Protein AF-A0A7J7N264-F1 (afdb_monomer)

Sequence (191 aa):
MQVALFSSETSFAYLNVLGIKGMNELEEKTINVGVEEIISMLRHSFLSKIPLTEVLLQKSAHEALQVSAFQLKDMVQSKSKEMVNAESTKKTLKIILNKSRNKILYAEAGEDFMDFLFSLFTPPLGFVVKLLDRTPSLGCISNLYNSVEGTTLVKHMRTAQKASLLSPMVAPYFGCKNQLLDMDIDQPKYY

Nearest PDB structures (foldseek):
  4hxg-assembly2_L  TM=5.771E-01  e=7.380E+00  Pyrococcus horikoshii OT3
  4hxg-assembly2_G  TM=6.145E-01  e=8.759E+00  Pyrococcus horikoshii OT3
  4hxg-assembly1_F  TM=4.311E-01  e=9.274E+00  Pyrococcus horikoshii OT3

Organism: NCBI:txid39325

Structure (mmCIF, N/CA/C/O backbone):
data_AF-A0A7J7N264-F1
#
_entry.id   AF-A0A7J7N264-F1
#
loop_
_atom_site.group_PDB
_atom_site.id
_atom_site.type_symbol
_atom_site.label_atom_id
_atom_site.label_alt_id
_atom_site.label_comp_id
_atom_site.label_asym_id
_atom_site.label_entity_id
_atom_site.label_seq_id
_atom_site.pdbx_PDB_ins_code
_atom_site.Cartn_x
_atom_site.Cartn_y
_atom_site.Cartn_z
_atom_site.occupancy
_atom_site.B_iso_or_equiv
_atom_site.auth_seq_id
_atom_site.auth_comp_id
_atom_site.auth_asym_id
_atom_site.auth_atom_id
_atom_site.pdbx_PDB_model_num
ATOM 1 N N . MET A 1 1 ? -22.808 -7.191 -6.988 1.00 33.31 1 MET A N 1
ATOM 2 C CA . MET A 1 1 ? -22.419 -7.038 -5.571 1.00 33.31 1 MET A CA 1
ATOM 3 C C . MET A 1 1 ? -23.701 -6.967 -4.755 1.00 33.31 1 MET A C 1
ATOM 5 O O . MET A 1 1 ? -24.452 -6.020 -4.934 1.00 33.31 1 MET A O 1
ATOM 9 N N . GLN A 1 2 ? -24.032 -8.009 -3.990 1.00 26.52 2 GLN A N 1
ATOM 10 C CA . GLN A 1 2 ? -25.268 -8.063 -3.202 1.00 26.52 2 GLN A CA 1
ATOM 11 C C . GLN A 1 2 ? -24.955 -7.483 -1.817 1.00 26.52 2 GLN A C 1
ATOM 13 O O . GLN A 1 2 ? -24.214 -8.091 -1.050 1.00 26.52 2 GLN A O 1
ATOM 18 N N . VAL A 1 3 ? -25.433 -6.270 -1.535 1.00 36.62 3 VAL A N 1
ATOM 19 C CA . VAL A 1 3 ? -25.256 -5.625 -0.227 1.00 36.62 3 VAL A CA 1
ATOM 20 C C . VAL A 1 3 ? -26.341 -6.179 0.695 1.00 36.62 3 VAL A C 1
ATOM 22 O O . VAL A 1 3 ? -27.515 -5.855 0.536 1.00 36.62 3 VAL A O 1
ATOM 25 N N . ALA A 1 4 ? -25.972 -7.081 1.605 1.00 50.94 4 ALA A N 1
ATOM 26 C CA . ALA A 1 4 ? -26.888 -7.579 2.625 1.00 50.94 4 ALA A CA 1
ATOM 27 C C . ALA A 1 4 ? -27.135 -6.484 3.677 1.00 50.94 4 ALA A C 1
ATOM 29 O O . ALA A 1 4 ? -26.187 -5.872 4.170 1.00 50.94 4 ALA A O 1
ATOM 30 N N . LEU A 1 5 ? -28.401 -6.247 4.029 1.00 48.34 5 LEU A N 1
ATOM 31 C CA . LEU A 1 5 ? -28.774 -5.406 5.168 1.00 48.34 5 LEU A CA 1
ATOM 32 C C . LEU A 1 5 ? -28.360 -6.127 6.456 1.00 48.34 5 LEU A C 1
ATOM 34 O O . LEU A 1 5 ? -29.028 -7.061 6.896 1.00 48.34 5 LEU A O 1
ATOM 38 N N . PHE A 1 6 ? -27.242 -5.713 7.047 1.00 58.91 6 PHE A N 1
ATOM 39 C CA . PHE A 1 6 ? -26.855 -6.159 8.381 1.00 58.91 6 PHE A CA 1
ATOM 40 C C . PHE A 1 6 ? -27.741 -5.458 9.419 1.00 58.91 6 PHE A C 1
ATOM 42 O O . PHE A 1 6 ? -27.770 -4.231 9.502 1.00 58.91 6 PHE A O 1
ATOM 49 N N . SER A 1 7 ? -28.474 -6.242 10.211 1.00 73.94 7 SER A N 1
ATOM 50 C CA . SER A 1 7 ? -29.169 -5.755 11.408 1.00 73.94 7 SER A CA 1
ATOM 51 C C . SER A 1 7 ? -28.143 -5.377 12.482 1.00 73.94 7 SER A C 1
ATOM 53 O O . SER A 1 7 ? -27.077 -5.998 12.575 1.00 73.94 7 SER A O 1
ATOM 55 N N . SER A 1 8 ? -28.474 -4.412 13.344 1.00 73.69 8 SER A N 1
ATOM 56 C CA . SER A 1 8 ? -27.668 -4.094 14.529 1.00 73.6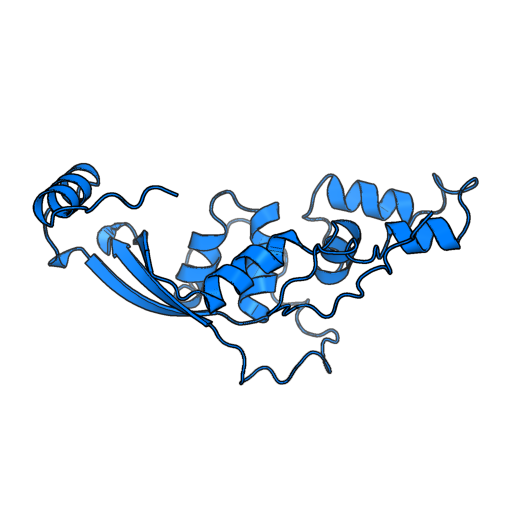9 8 SER A CA 1
ATOM 57 C C . SER A 1 8 ? -27.384 -5.348 15.366 1.00 73.69 8 SER A C 1
ATOM 59 O O . SER A 1 8 ? -26.251 -5.546 15.799 1.00 73.69 8 SER A O 1
ATOM 61 N N . GLU A 1 9 ? -28.357 -6.252 15.495 1.00 74.50 9 GLU A N 1
ATOM 62 C CA . GLU A 1 9 ? -28.212 -7.531 16.202 1.00 74.50 9 GLU A CA 1
ATOM 63 C C . GLU A 1 9 ? -27.124 -8.423 15.591 1.00 74.50 9 GLU A C 1
ATOM 65 O O . GLU A 1 9 ? -26.305 -8.989 16.314 1.00 74.50 9 GLU A O 1
ATOM 70 N N . THR A 1 10 ? -27.059 -8.507 14.258 1.00 79.94 10 THR A N 1
ATOM 71 C CA . THR A 1 10 ? -26.035 -9.308 13.568 1.00 79.94 10 THR A CA 1
ATOM 72 C C . THR A 1 10 ? -24.637 -8.713 13.721 1.00 79.94 10 THR A C 1
ATOM 74 O O . THR A 1 10 ? -23.676 -9.453 13.933 1.00 79.94 10 THR A O 1
ATOM 77 N N . SER A 1 11 ? -24.522 -7.382 13.704 1.00 76.25 11 SER A N 1
ATOM 78 C CA . SER A 1 11 ? -23.257 -6.685 13.953 1.00 76.25 11 SER A CA 1
ATOM 79 C C . SER A 1 11 ? -22.762 -6.911 15.386 1.00 76.25 11 SER A C 1
ATOM 81 O O . SER A 1 11 ? -21.588 -7.218 15.589 1.00 76.25 11 SER A O 1
ATOM 83 N N . PHE A 1 12 ? -23.650 -6.841 16.386 1.00 76.31 12 PHE A N 1
ATOM 84 C CA . PHE A 1 12 ? -23.300 -7.130 17.782 1.00 76.31 12 PHE A CA 1
ATOM 85 C C . PHE A 1 12 ? -22.928 -8.598 18.008 1.00 76.31 12 PHE A C 1
ATOM 87 O O . PHE A 1 12 ? -21.948 -8.880 18.699 1.00 76.31 12 PHE A O 1
ATOM 94 N N . ALA A 1 13 ? -23.657 -9.535 17.397 1.00 83.19 13 ALA A N 1
ATOM 95 C CA . ALA A 1 1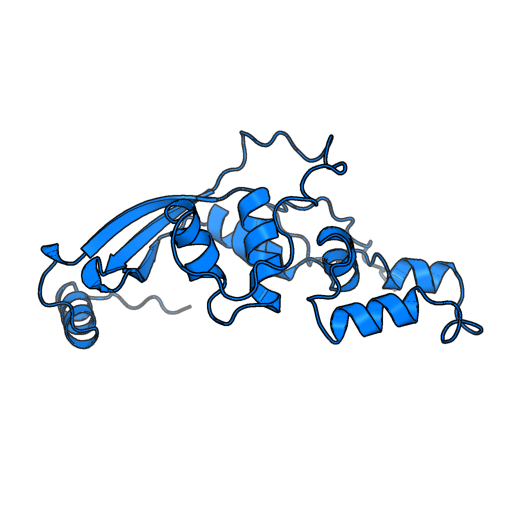3 ? -23.322 -10.953 17.464 1.00 83.19 13 ALA A CA 1
ATOM 96 C C . ALA A 1 13 ? -21.915 -11.223 16.903 1.00 83.19 13 ALA A C 1
ATOM 98 O O . ALA A 1 13 ? -21.132 -11.950 17.515 1.00 83.19 13 ALA A O 1
ATOM 99 N N . TYR A 1 14 ? -21.560 -10.582 15.786 1.00 83.50 14 TYR A N 1
ATOM 100 C CA . TYR A 1 14 ? -20.232 -10.705 15.190 1.00 83.50 14 TYR A CA 1
ATOM 101 C C . TYR A 1 14 ? -19.123 -10.130 16.087 1.00 83.50 14 TYR A C 1
ATOM 103 O O . TYR A 1 14 ? -18.086 -10.769 16.270 1.00 83.50 14 TYR A O 1
ATOM 111 N N . LEU A 1 15 ? -19.346 -8.972 16.720 1.00 83.81 15 LEU A N 1
ATOM 112 C CA . LEU A 1 15 ? -18.400 -8.409 17.695 1.00 83.81 15 LEU A CA 1
ATOM 113 C C . LEU A 1 15 ? -18.170 -9.358 18.882 1.00 83.81 15 LEU A C 1
ATOM 115 O O . LEU A 1 15 ? -17.025 -9.561 19.292 1.00 83.81 15 LEU A O 1
ATOM 119 N N . ASN A 1 16 ? -19.228 -10.004 19.375 1.00 83.38 16 ASN A N 1
ATOM 120 C CA . ASN A 1 16 ? -19.121 -10.976 20.460 1.00 83.38 16 ASN A CA 1
ATOM 121 C C . ASN A 1 16 ? -18.291 -12.211 20.049 1.00 83.38 16 ASN A C 1
ATOM 123 O O . ASN A 1 16 ? -17.441 -12.663 20.814 1.00 83.38 16 ASN A O 1
ATOM 127 N N . VAL A 1 17 ? -18.447 -12.705 18.811 1.00 85.62 17 VAL A N 1
ATOM 128 C CA . VAL A 1 17 ? -17.601 -13.781 18.245 1.00 85.62 17 VAL A CA 1
ATOM 129 C C . VAL A 1 17 ? -16.126 -13.368 18.173 1.00 85.62 17 VAL A C 1
ATOM 131 O O . VAL A 1 17 ? -15.239 -14.183 18.422 1.00 85.62 17 VAL A O 1
ATOM 134 N N . LEU A 1 18 ? -15.840 -12.093 17.900 1.00 82.12 18 LEU A N 1
ATOM 135 C CA . LEU A 1 18 ? -14.477 -11.547 17.925 1.00 82.12 18 LEU A CA 1
ATOM 136 C C . LEU A 1 18 ? -13.925 -11.346 19.354 1.00 82.12 18 LEU A C 1
ATOM 138 O O . LEU A 1 18 ? -12.752 -10.987 19.528 1.00 82.12 18 LEU A O 1
ATOM 142 N N . GLY A 1 19 ? -14.735 -11.637 20.376 1.00 83.44 19 GLY A N 1
ATOM 143 C CA . GLY A 1 19 ? -14.390 -11.556 21.792 1.00 83.44 19 GLY A CA 1
ATOM 144 C C . GLY A 1 19 ? -14.539 -10.159 22.387 1.00 83.44 19 GLY A C 1
ATOM 145 O O . GLY A 1 19 ? -13.908 -9.885 23.403 1.00 83.44 19 GLY A O 1
ATOM 146 N N . ILE A 1 20 ? -15.319 -9.283 21.749 1.00 86.50 20 ILE A N 1
ATOM 147 C CA . ILE A 1 20 ? -15.598 -7.921 22.215 1.00 86.50 20 ILE A CA 1
ATOM 148 C C . ILE A 1 20 ? -16.902 -7.961 23.001 1.00 86.50 20 ILE A C 1
ATOM 150 O O . ILE A 1 20 ? -17.956 -8.259 22.439 1.00 86.50 20 ILE A O 1
ATOM 154 N N . LYS A 1 21 ? -16.832 -7.681 24.303 1.00 84.56 21 LYS A N 1
ATOM 155 C CA . LYS A 1 21 ? -17.984 -7.776 25.210 1.00 84.56 21 LYS A CA 1
ATOM 156 C C . LYS A 1 21 ? -18.746 -6.461 25.315 1.00 84.56 21 LYS A C 1
ATOM 158 O O . LYS A 1 21 ? -19.917 -6.467 25.683 1.00 84.56 21 LYS A O 1
ATOM 163 N N . GLY A 1 22 ? -18.102 -5.343 24.987 1.00 83.69 22 GLY A N 1
ATOM 164 C CA . GLY A 1 22 ? -18.732 -4.030 25.011 1.00 83.69 22 GLY A CA 1
ATOM 165 C C . GLY A 1 22 ? -18.093 -3.020 24.065 1.00 83.69 22 GLY A C 1
ATOM 166 O O . GLY A 1 22 ? -16.935 -3.137 23.667 1.00 83.69 22 GLY A O 1
ATOM 167 N N . MET A 1 23 ? -18.856 -1.974 23.736 1.00 83.31 23 MET A N 1
ATOM 168 C CA . MET A 1 23 ? -18.383 -0.866 22.893 1.00 83.31 23 MET A CA 1
ATOM 169 C C . MET A 1 23 ? -17.250 -0.059 23.548 1.00 83.31 23 MET A C 1
ATOM 171 O O . MET A 1 23 ? -16.479 0.599 22.860 1.00 83.31 23 MET A O 1
ATOM 175 N N . ASN A 1 24 ? -17.110 -0.121 24.876 1.00 87.69 24 ASN A N 1
ATOM 176 C CA . ASN A 1 24 ? -16.011 0.507 25.614 1.00 87.69 24 ASN A CA 1
ATOM 177 C C . ASN A 1 24 ? -14.628 -0.070 25.251 1.00 87.69 24 ASN A C 1
ATOM 179 O O . ASN A 1 24 ? -13.626 0.630 25.413 1.00 87.69 24 ASN A O 1
ATOM 183 N N . GLU A 1 25 ? -14.571 -1.296 24.723 1.00 89.31 25 GLU A N 1
ATOM 184 C CA . GLU A 1 25 ? -13.355 -1.940 24.209 1.00 89.31 25 GLU A CA 1
ATOM 185 C C . GLU A 1 25 ? -12.980 -1.485 22.790 1.00 89.31 25 GLU A C 1
ATOM 187 O O . GLU A 1 25 ? -11.896 -1.817 22.304 1.00 89.31 25 GLU A O 1
ATOM 192 N N . LEU A 1 26 ? -13.855 -0.728 22.124 1.00 90.81 26 LEU A N 1
ATOM 193 C CA . LEU A 1 26 ? -13.635 -0.218 20.777 1.00 90.81 26 LEU A CA 1
ATOM 194 C C . LEU A 1 26 ? -13.074 1.200 20.808 1.00 90.81 26 LEU A 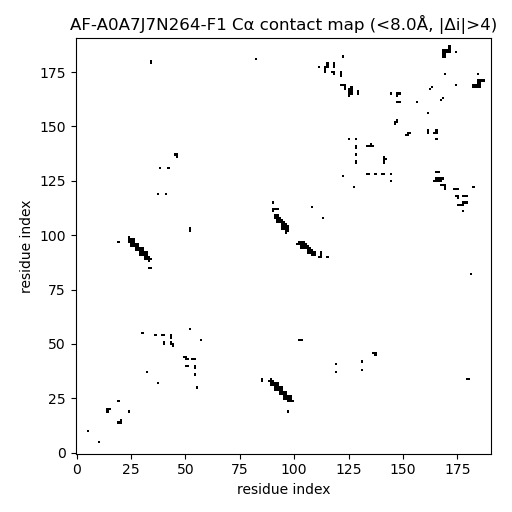C 1
ATOM 196 O O . LEU A 1 26 ? -13.450 2.027 21.645 1.00 90.81 26 LEU A O 1
ATOM 200 N N . GLU A 1 27 ? -12.175 1.477 19.876 1.00 90.94 27 GLU A N 1
ATOM 201 C CA . GLU A 1 27 ? -11.663 2.808 19.574 1.00 90.94 27 GLU A CA 1
ATOM 202 C C . GLU A 1 27 ? -11.932 3.120 18.108 1.00 90.94 27 GLU A C 1
ATOM 204 O O . GLU A 1 27 ? -11.622 2.326 17.219 1.00 90.94 27 GLU A O 1
ATOM 209 N N . GLU A 1 28 ? -12.527 4.283 17.874 1.00 91.94 28 GLU A N 1
ATOM 210 C CA . GLU A 1 28 ? -12.683 4.849 16.546 1.00 91.94 28 GLU A CA 1
ATOM 211 C C . GLU A 1 28 ? -11.528 5.812 16.282 1.00 91.94 28 GLU A C 1
ATOM 213 O O . GLU A 1 28 ? -11.231 6.675 17.110 1.00 91.94 28 GLU A O 1
ATOM 218 N N . LYS A 1 29 ? -10.893 5.683 15.117 1.00 91.19 29 LYS A N 1
ATOM 219 C CA . LYS A 1 29 ? -9.798 6.555 14.700 1.00 91.19 29 LYS A CA 1
ATOM 220 C C . LYS A 1 29 ? -9.960 6.947 13.241 1.00 91.19 29 LYS A C 1
ATOM 222 O O . LYS A 1 29 ? -10.162 6.095 12.381 1.00 91.19 29 LYS A O 1
ATOM 227 N N . THR A 1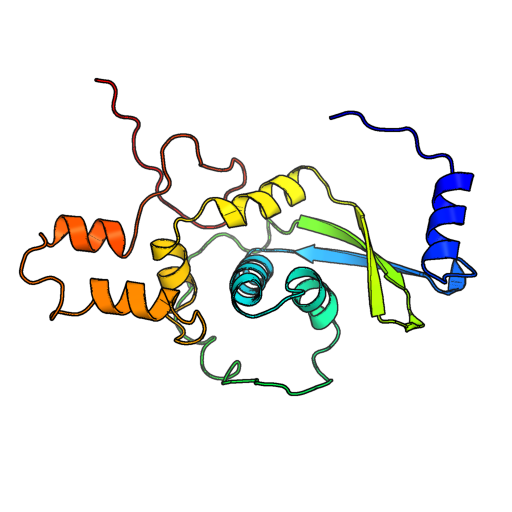 30 ? -9.799 8.233 12.957 1.00 91.69 30 THR A N 1
ATOM 228 C CA . THR A 1 30 ? -9.737 8.746 11.585 1.00 91.69 30 THR A CA 1
ATOM 229 C C . THR A 1 30 ? -8.283 8.879 11.165 1.00 91.69 30 THR A C 1
ATOM 231 O O . THR A 1 30 ? -7.484 9.531 11.838 1.00 91.69 30 THR A O 1
ATOM 234 N N . ILE A 1 31 ? -7.932 8.251 10.048 1.00 89.31 31 ILE A N 1
ATOM 235 C CA . ILE A 1 31 ? -6.589 8.256 9.481 1.00 89.31 31 ILE A CA 1
ATOM 236 C C . ILE A 1 31 ? -6.635 8.970 8.138 1.00 89.31 31 ILE A C 1
ATOM 238 O O . ILE A 1 31 ? -7.448 8.648 7.278 1.00 89.31 31 ILE A O 1
ATOM 242 N N . ASN A 1 32 ? -5.721 9.919 7.957 1.00 88.62 32 ASN A N 1
ATOM 243 C CA . ASN A 1 32 ? -5.474 10.549 6.668 1.00 88.62 32 ASN A CA 1
ATOM 244 C C . ASN A 1 32 ? -4.319 9.829 5.975 1.00 88.62 32 ASN A C 1
ATOM 246 O O . ASN A 1 32 ? -3.227 9.732 6.552 1.00 88.62 32 ASN A O 1
ATOM 250 N N . VAL A 1 33 ? -4.576 9.351 4.761 1.00 85.00 33 VAL A N 1
ATOM 251 C CA . VAL A 1 33 ? -3.654 8.554 3.950 1.00 85.00 33 VAL A CA 1
ATOM 252 C C . VAL A 1 33 ? -3.335 9.337 2.676 1.00 85.00 33 VAL A C 1
ATOM 254 O O . VAL A 1 33 ? -4.242 9.747 1.956 1.00 85.00 33 VAL A O 1
ATOM 257 N N . GLY A 1 34 ? -2.058 9.616 2.434 1.00 82.94 34 GLY A N 1
ATOM 258 C CA . GLY A 1 34 ? -1.550 10.312 1.255 1.00 82.94 34 GLY A CA 1
ATOM 259 C C . GLY A 1 34 ? -0.523 9.469 0.497 1.00 82.94 34 GLY A C 1
ATOM 260 O O . GLY A 1 34 ? -0.425 8.257 0.689 1.00 82.94 34 GLY A O 1
ATOM 261 N N . VAL A 1 35 ? 0.243 10.123 -0.380 1.00 79.88 35 VAL A N 1
ATOM 262 C CA . VAL A 1 35 ? 1.233 9.473 -1.259 1.00 79.88 35 VAL A CA 1
ATOM 263 C C . VAL A 1 35 ? 2.309 8.729 -0.461 1.00 79.88 35 VAL A C 1
ATOM 265 O O . VAL A 1 35 ? 2.624 7.585 -0.775 1.00 79.88 35 VAL A O 1
ATOM 268 N N . GLU A 1 36 ? 2.828 9.335 0.606 1.00 81.44 36 GLU A N 1
ATOM 269 C CA . GLU A 1 36 ? 3.849 8.707 1.455 1.00 81.44 36 GLU A CA 1
ATOM 270 C C . GLU A 1 36 ? 3.327 7.430 2.125 1.00 81.44 36 GLU A C 1
ATOM 272 O O . GLU A 1 36 ? 3.992 6.391 2.132 1.00 81.44 36 GLU A O 1
ATOM 277 N N . GLU A 1 37 ? 2.096 7.467 2.643 1.00 84.31 37 GLU A N 1
ATOM 278 C CA . GLU A 1 37 ? 1.471 6.283 3.220 1.00 84.31 37 GLU A CA 1
ATOM 279 C C . GLU A 1 37 ? 1.198 5.200 2.166 1.00 84.31 37 GLU A C 1
ATOM 281 O O . GLU A 1 37 ? 1.378 4.026 2.477 1.00 84.31 37 GLU A O 1
ATOM 286 N N . ILE A 1 38 ? 0.843 5.557 0.923 1.00 81.62 38 ILE A N 1
ATOM 287 C CA . ILE A 1 38 ? 0.729 4.597 -0.195 1.00 81.62 38 ILE A CA 1
ATOM 288 C C . ILE A 1 38 ? 2.047 3.919 -0.476 1.00 81.62 38 ILE A C 1
ATOM 290 O O . ILE A 1 38 ? 2.088 2.697 -0.574 1.00 81.62 38 ILE A O 1
ATOM 294 N N . ILE A 1 39 ? 3.119 4.691 -0.648 1.00 82.19 39 ILE A N 1
ATOM 295 C CA . ILE A 1 39 ? 4.426 4.130 -0.993 1.00 82.19 39 ILE A CA 1
ATOM 296 C C . ILE A 1 39 ? 4.882 3.201 0.136 1.00 82.19 39 ILE A C 1
ATOM 298 O O . ILE A 1 39 ? 5.367 2.096 -0.120 1.00 82.19 39 ILE A O 1
ATOM 302 N N . SER A 1 40 ? 4.629 3.593 1.387 1.00 84.75 40 SER A N 1
ATOM 303 C CA . SER A 1 40 ? 4.854 2.740 2.551 1.00 84.75 40 SER A CA 1
ATOM 304 C C . SER A 1 40 ? 3.994 1.470 2.521 1.00 84.75 40 SER A C 1
ATOM 306 O O . SER A 1 40 ? 4.533 0.377 2.696 1.00 84.75 40 SER A O 1
ATOM 308 N N . MET A 1 41 ? 2.690 1.558 2.239 1.00 86.19 41 MET A N 1
ATOM 309 C CA . MET A 1 41 ? 1.802 0.393 2.095 1.00 86.19 41 MET A CA 1
ATOM 310 C C . MET A 1 41 ? 2.266 -0.549 0.989 1.00 86.19 41 MET A C 1
ATOM 312 O O . MET A 1 41 ? 2.341 -1.758 1.209 1.00 86.19 41 MET A O 1
ATOM 316 N N . LEU A 1 42 ? 2.618 -0.003 -0.176 1.00 84.56 42 LEU A N 1
ATOM 317 C CA . LEU A 1 42 ? 3.128 -0.754 -1.315 1.00 84.56 42 LEU A CA 1
ATOM 318 C C . LEU A 1 42 ? 4.383 -1.522 -0.913 1.00 84.56 42 LEU A C 1
ATOM 320 O O . LEU A 1 42 ? 4.452 -2.731 -1.108 1.00 84.56 42 LEU A O 1
ATOM 324 N N . ARG A 1 43 ? 5.336 -0.853 -0.261 1.00 85.31 43 ARG A N 1
ATOM 325 C CA . ARG A 1 43 ? 6.551 -1.482 0.263 1.00 85.31 43 ARG A CA 1
ATOM 326 C C . ARG A 1 43 ? 6.239 -2.608 1.245 1.00 85.31 43 ARG A C 1
ATOM 328 O O . ARG A 1 43 ? 6.764 -3.707 1.091 1.00 85.31 43 ARG A O 1
ATOM 335 N N . HIS A 1 44 ? 5.371 -2.362 2.227 1.00 84.44 44 HIS A N 1
ATOM 336 C CA . HIS A 1 44 ? 4.999 -3.370 3.219 1.00 84.44 44 HIS A CA 1
ATOM 337 C C . HIS A 1 44 ? 4.257 -4.547 2.584 1.00 84.44 44 HIS A C 1
ATOM 339 O O . HIS A 1 44 ? 4.397 -5.661 3.075 1.00 84.44 44 HIS A O 1
ATOM 345 N N . SER A 1 45 ? 3.528 -4.356 1.480 1.00 85.88 45 SER A N 1
ATOM 346 C CA . SER A 1 45 ? 2.820 -5.455 0.807 1.00 85.88 45 SER A CA 1
ATOM 347 C C . SER A 1 45 ? 3.755 -6.562 0.300 1.00 85.88 45 SER A C 1
ATOM 349 O O . SER A 1 45 ? 3.354 -7.721 0.240 1.00 85.88 45 SER A O 1
ATOM 351 N N . PHE A 1 46 ? 5.018 -6.230 0.008 1.00 82.88 46 PHE A N 1
ATOM 352 C CA . PHE A 1 46 ? 6.044 -7.199 -0.383 1.00 82.88 46 PHE A CA 1
ATOM 353 C C . PHE A 1 46 ? 6.808 -7.815 0.795 1.00 82.88 46 PHE A C 1
ATOM 355 O O . PHE A 1 46 ? 7.488 -8.823 0.615 1.00 82.88 46 PHE A O 1
ATOM 362 N N . LEU A 1 47 ? 6.741 -7.205 1.981 1.00 81.75 47 LEU A N 1
ATOM 363 C CA . LEU A 1 47 ? 7.594 -7.549 3.127 1.00 81.75 47 LEU A CA 1
ATOM 364 C C . LEU A 1 47 ? 6.811 -8.137 4.304 1.00 81.75 47 LEU A C 1
ATOM 366 O O . LEU A 1 47 ? 7.372 -8.860 5.124 1.00 81.75 47 LEU A O 1
ATOM 370 N N . SER A 1 48 ? 5.519 -7.832 4.390 1.00 83.00 48 SER A N 1
ATOM 371 C CA . SER A 1 48 ? 4.674 -8.089 5.548 1.00 83.00 48 SER A CA 1
ATOM 372 C C . SER A 1 48 ? 3.431 -8.886 5.185 1.00 83.00 48 SER A C 1
ATOM 374 O O . SER A 1 48 ? 2.879 -8.787 4.092 1.00 83.00 48 SER A O 1
ATOM 376 N N . LYS A 1 49 ? 2.948 -9.656 6.162 1.00 84.00 49 LYS A N 1
ATOM 377 C CA . LYS A 1 49 ? 1.676 -10.387 6.078 1.00 84.00 49 LYS A CA 1
ATOM 378 C C . LYS A 1 49 ? 0.472 -9.524 6.464 1.00 84.00 49 LYS A C 1
ATOM 380 O O . LYS A 1 49 ? -0.660 -9.945 6.245 1.00 84.00 49 LYS A O 1
ATOM 385 N N . ILE A 1 50 ? 0.700 -8.353 7.062 1.00 82.12 50 ILE A N 1
ATOM 386 C CA . ILE A 1 50 ? -0.342 -7.446 7.571 1.00 82.12 50 ILE A CA 1
ATOM 387 C C . ILE A 1 50 ? -0.045 -5.973 7.222 1.00 82.12 50 ILE A C 1
ATOM 389 O O . ILE A 1 50 ? -0.119 -5.099 8.089 1.00 82.12 50 ILE A O 1
ATOM 393 N N . PRO A 1 51 ? 0.257 -5.663 5.947 1.00 83.75 51 PRO A N 1
ATOM 394 C CA . PRO A 1 51 ? 0.811 -4.370 5.538 1.00 83.75 51 PRO A CA 1
ATOM 395 C C . PRO A 1 51 ? -0.088 -3.179 5.885 1.00 83.75 51 PRO A C 1
ATOM 397 O O . PRO A 1 51 ? 0.392 -2.139 6.325 1.00 83.75 51 PRO A O 1
ATOM 400 N N . LEU A 1 52 ? -1.408 -3.334 5.738 1.00 83.31 52 LEU A N 1
ATOM 401 C CA . LEU A 1 52 ? -2.367 -2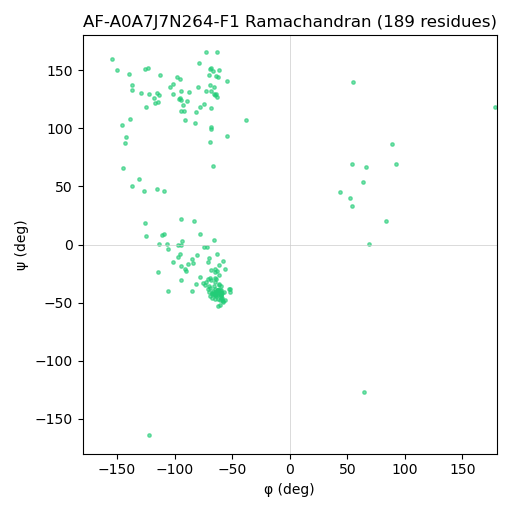.278 6.062 1.00 83.31 52 LEU A CA 1
ATOM 402 C C . LEU A 1 52 ? -2.404 -1.995 7.564 1.00 83.31 52 LEU A C 1
ATOM 404 O O . LEU A 1 52 ? -2.442 -0.841 7.973 1.00 83.31 52 LEU A O 1
ATOM 408 N N . THR A 1 53 ? -2.380 -3.037 8.395 1.00 85.19 53 THR A N 1
ATOM 409 C CA . THR A 1 53 ? -2.393 -2.880 9.853 1.00 85.19 53 THR A CA 1
ATOM 410 C C . THR A 1 53 ? -1.126 -2.188 10.331 1.00 85.19 53 THR A C 1
ATOM 412 O O . THR A 1 53 ? -1.213 -1.268 11.139 1.00 85.19 53 THR A O 1
ATOM 415 N N . GLU A 1 54 ? 0.031 -2.581 9.802 1.00 83.62 54 GLU A N 1
ATOM 416 C CA . GLU A 1 54 ? 1.302 -1.950 10.147 1.00 83.62 54 GLU A CA 1
ATOM 417 C C . GLU A 1 54 ? 1.312 -0.481 9.742 1.00 83.62 54 GLU A C 1
ATOM 419 O O . GLU A 1 54 ? 1.486 0.370 10.604 1.00 83.62 54 GLU A O 1
ATOM 424 N N . VAL A 1 55 ? 1.007 -0.141 8.489 1.00 85.19 55 VAL A N 1
ATOM 425 C CA . VAL A 1 55 ? 1.081 1.259 8.043 1.00 85.19 55 VAL A CA 1
ATOM 426 C C . VAL A 1 55 ? 0.038 2.154 8.724 1.00 85.19 55 VAL A C 1
ATOM 428 O O . VAL A 1 55 ? 0.348 3.277 9.125 1.00 85.19 55 VAL A O 1
ATOM 431 N N . LEU A 1 56 ? -1.191 1.667 8.915 1.00 85.94 56 LEU A N 1
ATOM 43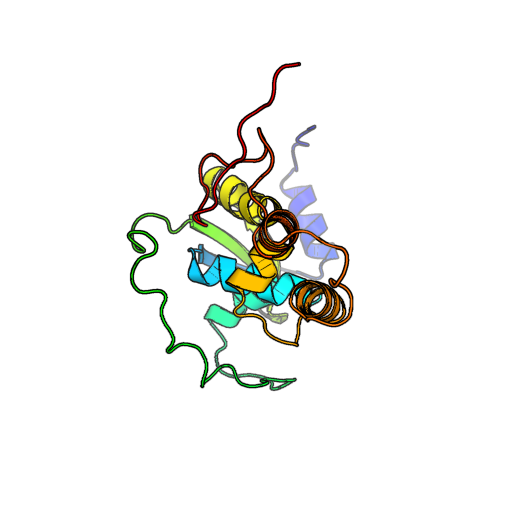2 C CA . LEU A 1 56 ? -2.274 2.465 9.499 1.00 85.94 56 LEU A CA 1
ATOM 433 C C . LEU A 1 56 ? -2.133 2.647 11.020 1.00 85.94 56 LEU A C 1
ATOM 435 O O . LEU A 1 56 ? -2.500 3.700 11.547 1.00 85.94 56 LEU A O 1
ATOM 439 N N . LEU A 1 57 ? -1.594 1.656 11.740 1.00 81.75 57 LEU A N 1
ATOM 440 C CA . LEU A 1 57 ? -1.431 1.732 13.198 1.00 81.75 57 LEU A CA 1
ATOM 441 C C . LEU A 1 57 ? -0.047 2.241 13.633 1.00 81.75 57 LEU A C 1
ATOM 443 O O . LEU A 1 57 ? 0.049 2.920 14.659 1.00 81.75 57 LEU A O 1
ATOM 447 N N . GLN A 1 58 ? 1.022 1.988 12.867 1.00 69.38 58 GLN A N 1
ATOM 448 C CA . GLN A 1 58 ? 2.377 2.458 13.203 1.00 69.38 58 GLN A CA 1
ATOM 449 C C . GLN A 1 58 ? 2.553 3.969 13.035 1.00 69.38 58 GLN A C 1
ATOM 451 O O . GLN A 1 58 ? 3.449 4.533 13.659 1.00 69.38 58 GLN A O 1
ATOM 456 N N . LYS A 1 59 ? 1.639 4.670 12.344 1.00 56.72 59 LYS A N 1
ATOM 457 C CA . LYS A 1 59 ? 1.575 6.145 12.369 1.00 56.72 59 LYS A CA 1
ATOM 458 C C . LYS A 1 59 ? 1.388 6.714 13.794 1.00 56.72 59 LYS A C 1
ATOM 460 O O . LYS A 1 59 ? 1.604 7.901 14.007 1.00 56.72 59 LYS A O 1
ATOM 465 N N . SER A 1 60 ? 1.023 5.881 14.779 1.00 43.78 60 SER A N 1
ATOM 466 C CA . SER A 1 60 ? 0.979 6.227 16.214 1.00 43.78 60 SER A CA 1
ATOM 467 C C . SER A 1 60 ? 1.990 5.492 17.106 1.00 43.78 60 SER A C 1
ATOM 469 O O . SER A 1 60 ? 1.984 5.722 18.309 1.00 43.78 60 SER A O 1
ATOM 471 N N . ALA A 1 61 ? 2.841 4.617 16.564 1.00 42.88 61 ALA A N 1
ATOM 472 C CA . ALA A 1 61 ? 3.692 3.727 17.359 1.00 42.88 61 ALA A CA 1
ATOM 473 C C . ALA A 1 61 ? 5.152 3.769 16.892 1.00 42.88 61 ALA A C 1
ATOM 475 O O . ALA A 1 61 ? 5.751 2.742 16.584 1.00 42.88 61 ALA A O 1
ATOM 476 N N . HIS A 1 62 ? 5.749 4.962 16.878 1.00 39.97 62 HIS A N 1
ATOM 477 C CA . HIS A 1 62 ? 7.190 5.101 16.644 1.00 39.97 62 HIS A CA 1
ATOM 478 C C . HIS A 1 62 ? 8.073 4.491 17.751 1.00 39.97 62 HIS A C 1
ATOM 480 O O . HIS A 1 62 ? 9.295 4.560 17.655 1.00 39.97 62 HIS A O 1
ATOM 486 N N . GLU A 1 63 ? 7.493 3.830 18.755 1.00 42.22 63 GLU A N 1
ATOM 487 C CA . GLU A 1 63 ? 8.213 3.099 19.793 1.00 42.22 63 GLU A CA 1
ATOM 488 C C . GLU A 1 63 ? 7.451 1.821 20.176 1.00 42.22 63 GLU A C 1
ATOM 490 O O . GLU A 1 63 ? 6.639 1.840 21.092 1.00 42.22 63 GLU A O 1
ATOM 495 N N . ALA A 1 64 ? 7.682 0.707 19.468 1.00 34.09 64 ALA A N 1
ATOM 496 C CA . ALA A 1 64 ? 7.755 -0.636 20.065 1.00 34.09 64 ALA A CA 1
ATOM 497 C C . ALA A 1 64 ? 8.000 -1.723 19.002 1.00 34.09 64 ALA A C 1
ATOM 499 O O . ALA A 1 64 ? 7.146 -2.012 18.172 1.00 34.09 64 ALA A O 1
ATOM 500 N N . LEU A 1 65 ? 9.144 -2.396 19.166 1.00 37.62 65 LEU A N 1
ATOM 501 C CA . LEU A 1 65 ? 9.532 -3.706 18.627 1.00 37.62 65 LEU A CA 1
ATOM 502 C C . LEU A 1 65 ? 10.207 -3.736 17.249 1.00 37.62 65 LEU A C 1
ATOM 504 O O . LEU A 1 65 ? 9.638 -4.016 16.199 1.00 37.62 65 LEU A O 1
ATOM 508 N N . GLN A 1 66 ? 11.523 -3.557 17.354 1.00 45.41 66 GLN A N 1
ATOM 509 C CA . GLN A 1 66 ? 12.551 -4.138 16.508 1.00 45.41 66 GLN A CA 1
ATOM 510 C C . GLN A 1 66 ? 12.237 -5.587 16.099 1.00 45.41 66 GLN A C 1
ATOM 512 O O . GLN A 1 66 ? 12.448 -6.508 16.882 1.00 45.41 66 GLN A O 1
ATOM 517 N N . VAL A 1 67 ? 11.872 -5.796 14.836 1.00 30.41 67 VAL A N 1
ATOM 518 C CA . VAL A 1 67 ? 12.374 -6.934 14.058 1.00 30.41 67 VAL A CA 1
ATOM 519 C C . VAL A 1 67 ? 12.670 -6.411 12.653 1.00 30.41 67 VAL A C 1
ATOM 521 O O . VAL A 1 67 ? 11.775 -6.077 11.887 1.00 30.41 67 VAL A O 1
ATOM 524 N N . SER A 1 68 ? 13.960 -6.300 12.333 1.00 36.75 68 SER A N 1
ATOM 525 C CA . SER A 1 68 ? 14.505 -5.888 11.030 1.00 36.75 68 SER A CA 1
ATOM 526 C C . SER A 1 68 ? 14.181 -4.462 10.565 1.00 36.75 68 SER A C 1
ATOM 528 O O . SER A 1 68 ? 13.807 -4.219 9.422 1.00 36.75 68 SER A O 1
ATOM 530 N N . ALA A 1 69 ? 14.482 -3.478 11.413 1.00 38.25 69 ALA A N 1
ATOM 531 C CA . ALA A 1 69 ? 14.884 -2.160 10.930 1.00 38.25 69 ALA A CA 1
ATOM 532 C C . ALA A 1 69 ? 16.247 -2.271 10.211 1.00 38.25 69 ALA A C 1
ATOM 534 O O . ALA A 1 69 ? 17.266 -1.777 10.689 1.00 38.25 69 ALA A O 1
ATOM 535 N N . PHE A 1 70 ? 16.285 -2.951 9.060 1.00 35.97 70 PHE A N 1
ATOM 536 C CA . PHE A 1 70 ? 17.338 -2.733 8.077 1.00 35.97 70 PHE A CA 1
ATOM 537 C C . PHE A 1 70 ? 17.104 -1.330 7.505 1.00 35.97 70 PHE A C 1
ATOM 539 O O . PHE A 1 70 ? 16.349 -1.127 6.562 1.00 35.97 70 PHE A O 1
ATOM 546 N N . GLN A 1 71 ? 17.710 -0.363 8.192 1.00 41.50 71 GLN A N 1
ATOM 547 C CA . GLN A 1 71 ? 18.065 0.967 7.707 1.00 41.50 71 GLN A CA 1
ATOM 548 C C . GLN A 1 71 ? 16.925 1.791 7.094 1.00 41.50 71 GLN A C 1
ATOM 550 O O . GLN A 1 71 ? 16.920 2.106 5.911 1.00 41.50 71 GLN A O 1
ATOM 555 N N . LEU A 1 72 ? 15.984 2.227 7.934 1.00 41.75 72 LEU A N 1
ATOM 556 C CA . LEU A 1 72 ? 14.987 3.242 7.561 1.00 41.75 72 LEU A CA 1
ATOM 557 C C . LEU A 1 72 ? 15.392 4.683 7.927 1.00 41.75 72 LEU A C 1
ATOM 559 O O . LEU A 1 72 ? 14.616 5.600 7.685 1.00 41.75 72 LEU A O 1
ATOM 563 N N . LYS A 1 73 ? 16.592 4.916 8.481 1.00 30.03 73 LYS A N 1
ATOM 564 C CA . LYS A 1 73 ? 17.047 6.274 8.848 1.00 30.03 73 LYS A CA 1
ATOM 565 C C . LYS A 1 73 ? 18.026 6.943 7.876 1.00 30.03 73 LYS A C 1
ATOM 567 O O . LYS A 1 73 ? 18.117 8.161 7.929 1.00 30.03 73 LYS A O 1
ATOM 572 N N . ASP A 1 74 ? 18.641 6.208 6.947 1.00 30.52 74 ASP A N 1
ATOM 573 C CA . ASP A 1 74 ? 19.666 6.766 6.038 1.00 30.52 74 ASP A CA 1
ATOM 574 C C . ASP A 1 74 ? 19.247 6.870 4.555 1.00 30.52 74 ASP A C 1
ATOM 576 O O . ASP A 1 74 ? 20.068 7.208 3.711 1.00 30.52 74 ASP A O 1
ATOM 580 N N . MET A 1 75 ? 17.976 6.632 4.198 1.00 31.86 75 MET A N 1
ATOM 581 C CA . MET A 1 75 ? 17.538 6.621 2.783 1.00 31.86 75 MET A CA 1
ATOM 582 C C . MET A 1 75 ? 16.367 7.558 2.432 1.00 31.86 75 MET A C 1
ATOM 584 O O . MET A 1 75 ? 15.909 7.544 1.299 1.00 31.86 75 MET A O 1
ATOM 588 N N . VAL A 1 76 ? 15.908 8.432 3.340 1.00 35.75 76 VAL A N 1
ATOM 589 C CA . VAL A 1 76 ? 14.857 9.446 3.039 1.00 35.75 76 VAL A CA 1
ATOM 590 C C . VAL A 1 76 ? 15.468 10.805 2.648 1.00 35.75 76 VAL A C 1
ATOM 592 O O . VAL A 1 76 ? 14.840 11.856 2.727 1.00 35.75 76 VAL A O 1
ATOM 595 N N . GLN A 1 77 ? 16.726 10.813 2.198 1.00 39.09 77 GLN A N 1
ATOM 596 C CA . GLN A 1 77 ? 17.388 12.022 1.705 1.00 39.09 77 GLN A CA 1
ATOM 597 C C . GLN A 1 77 ? 17.984 11.830 0.305 1.00 39.09 77 GLN A C 1
ATOM 599 O O . GLN A 1 77 ? 19.098 12.254 0.021 1.00 39.09 77 GLN A O 1
ATOM 604 N N . SER A 1 78 ? 17.220 11.243 -0.620 1.00 35.53 78 SER A N 1
ATOM 605 C CA . SER A 1 78 ? 17.515 11.370 -2.050 1.00 35.53 78 SER A CA 1
ATOM 606 C C . SER A 1 78 ? 16.250 11.499 -2.900 1.00 35.53 78 SER A C 1
ATOM 608 O O . SER A 1 78 ? 15.708 10.530 -3.403 1.00 35.53 78 SER A O 1
ATOM 610 N N . LYS A 1 79 ? 15.872 12.760 -3.136 1.00 40.06 79 LYS A N 1
ATOM 611 C CA . LYS A 1 79 ? 15.320 13.247 -4.411 1.00 40.06 79 LYS A CA 1
ATOM 612 C C . LYS A 1 79 ? 13.941 12.708 -4.853 1.00 40.06 79 LYS A C 1
ATOM 614 O O . LYS A 1 79 ? 13.802 12.183 -5.947 1.00 40.06 79 LYS A O 1
ATOM 619 N N . SER A 1 80 ? 12.898 13.054 -4.101 1.00 40.19 80 SER A N 1
ATOM 620 C CA . SER A 1 80 ? 11.538 13.289 -4.628 1.00 40.19 80 SER A CA 1
ATOM 621 C C . SER A 1 80 ? 11.135 14.764 -4.439 1.00 40.19 80 SER A C 1
ATOM 623 O O . SER A 1 80 ? 10.073 15.102 -3.927 1.00 40.19 80 SER A O 1
ATOM 625 N N . LYS A 1 81 ? 12.021 15.697 -4.820 1.00 37.50 81 LYS A N 1
ATOM 626 C CA . LYS A 1 81 ? 11.613 17.093 -5.052 1.00 37.50 81 LYS A CA 1
ATOM 627 C C . LYS A 1 81 ? 11.020 17.138 -6.456 1.00 37.50 81 LYS A C 1
ATOM 629 O O . LYS A 1 81 ? 11.766 16.923 -7.401 1.00 37.50 81 LYS A O 1
ATOM 634 N N . GLU A 1 82 ? 9.722 17.420 -6.521 1.00 40.41 82 GLU A N 1
ATOM 635 C CA . GLU A 1 82 ? 8.816 17.383 -7.684 1.00 40.41 82 GLU A CA 1
ATOM 636 C C . GLU A 1 82 ? 8.082 16.051 -7.872 1.00 40.41 82 GLU A C 1
ATOM 638 O O . GLU A 1 82 ? 8.298 15.316 -8.826 1.00 40.41 82 GLU A O 1
ATOM 643 N N . MET A 1 83 ? 7.152 15.762 -6.960 1.00 40.53 83 MET A N 1
ATOM 644 C CA . MET A 1 83 ? 6.014 14.900 -7.268 1.00 40.53 83 MET A CA 1
ATOM 645 C C . MET A 1 83 ? 4.797 15.391 -6.478 1.00 40.53 83 MET A C 1
ATOM 647 O O . MET A 1 83 ? 4.713 15.168 -5.277 1.00 40.53 83 MET A O 1
ATOM 651 N N . VAL A 1 84 ? 3.899 16.080 -7.196 1.00 45.28 84 VAL A N 1
ATOM 652 C CA . VAL A 1 84 ? 2.544 16.545 -6.830 1.00 45.28 84 VAL A CA 1
ATOM 653 C C . VAL A 1 84 ? 2.400 17.413 -5.567 1.00 45.28 84 VAL A C 1
ATOM 655 O O . VAL A 1 84 ? 3.002 17.190 -4.528 1.00 45.28 84 VAL A O 1
ATOM 658 N N . ASN A 1 85 ? 1.546 18.435 -5.650 1.00 43.72 85 ASN A N 1
ATOM 659 C CA . ASN A 1 85 ? 1.138 19.288 -4.531 1.00 43.72 85 ASN A CA 1
ATOM 660 C C . ASN A 1 85 ? 0.580 18.431 -3.365 1.00 43.72 85 ASN A C 1
ATOM 662 O O . ASN A 1 85 ? -0.592 18.060 -3.361 1.00 43.72 85 ASN A O 1
ATOM 666 N N . ALA A 1 86 ? 1.439 18.073 -2.405 1.00 46.88 86 ALA A N 1
ATOM 667 C CA . ALA A 1 86 ? 1.231 16.987 -1.439 1.00 46.88 86 ALA A CA 1
ATOM 668 C C . ALA A 1 86 ? 0.178 17.267 -0.347 1.00 46.88 86 ALA A C 1
ATOM 670 O O . ALA A 1 86 ? -0.110 16.404 0.488 1.00 46.88 86 ALA A O 1
ATOM 671 N N . GLU A 1 87 ? -0.418 18.460 -0.334 1.00 45.22 87 GLU A N 1
ATOM 672 C CA . GLU A 1 87 ? -1.419 18.840 0.665 1.00 45.22 87 GLU A CA 1
ATOM 673 C C . GLU A 1 87 ? -2.869 18.609 0.209 1.00 45.22 87 GLU A C 1
ATOM 675 O O . GLU A 1 87 ? -3.745 18.498 1.066 1.00 45.22 87 GLU A O 1
ATOM 680 N N . SER A 1 88 ? -3.150 18.457 -1.095 1.00 53.66 88 SER A N 1
ATOM 681 C CA . SER A 1 88 ? -4.534 18.443 -1.610 1.00 53.66 88 SER A CA 1
ATOM 682 C C . SER A 1 88 ? -5.169 17.060 -1.848 1.00 53.66 88 SER A C 1
ATOM 684 O O . SER A 1 88 ? -6.332 17.002 -2.244 1.00 53.66 88 SER A O 1
ATOM 686 N N . THR A 1 89 ? -4.471 15.943 -1.599 1.00 70.75 89 THR A N 1
ATOM 687 C CA . THR A 1 89 ? -4.940 14.588 -1.988 1.00 70.75 89 THR A CA 1
ATOM 688 C C . THR A 1 89 ? -4.993 13.554 -0.857 1.00 70.75 89 THR A C 1
ATOM 690 O O . THR A 1 89 ? -5.071 12.354 -1.121 1.00 70.75 89 THR A O 1
ATOM 693 N N . LYS A 1 90 ? -4.987 13.975 0.414 1.00 82.69 90 LYS A N 1
ATOM 694 C CA . LYS A 1 90 ? -5.161 13.035 1.536 1.00 82.69 90 LYS A CA 1
ATOM 695 C C . LYS A 1 90 ? -6.579 12.467 1.547 1.00 82.69 90 LYS A C 1
ATOM 697 O O . LYS A 1 90 ? -7.551 13.214 1.468 1.00 82.69 90 LYS A O 1
ATOM 702 N N . LYS A 1 91 ? -6.683 11.147 1.681 1.00 86.69 91 LYS A N 1
ATOM 703 C CA . LYS A 1 91 ? -7.940 10.401 1.755 1.00 86.69 91 LYS A CA 1
ATOM 704 C C . LYS A 1 91 ? -8.216 9.973 3.186 1.00 86.69 91 LYS A C 1
ATOM 706 O O . LYS A 1 91 ? -7.305 9.538 3.893 1.00 86.69 91 LYS A O 1
ATOM 711 N N . THR A 1 92 ? -9.458 10.139 3.622 1.00 89.06 92 THR A N 1
ATOM 712 C CA . THR A 1 92 ? -9.890 9.806 4.977 1.00 89.06 92 THR A CA 1
ATOM 713 C C . THR A 1 92 ? -10.315 8.345 5.049 1.00 89.06 92 THR A C 1
ATOM 715 O O . THR A 1 92 ? -11.109 7.858 4.248 1.00 89.06 92 THR A O 1
ATOM 718 N N . LEU A 1 93 ? -9.792 7.649 6.050 1.00 91.44 93 LEU A N 1
ATOM 719 C CA . LEU A 1 93 ? -10.163 6.289 6.399 1.00 91.44 93 LEU A CA 1
ATOM 720 C C . LEU A 1 93 ? -10.571 6.273 7.868 1.00 91.44 93 LEU A C 1
ATOM 722 O O . LEU A 1 93 ? -9.758 6.574 8.744 1.00 91.44 93 LEU A O 1
ATOM 726 N N . LYS A 1 94 ? -11.820 5.914 8.150 1.00 93.00 94 LYS A N 1
ATOM 727 C CA . LYS A 1 94 ? -12.298 5.727 9.518 1.00 93.00 94 LYS A CA 1
ATOM 728 C C . LYS A 1 94 ? -12.128 4.264 9.887 1.00 93.00 94 LYS A C 1
ATOM 730 O O . LYS A 1 94 ? -12.686 3.388 9.239 1.00 93.00 94 LYS A O 1
ATOM 735 N N . ILE A 1 95 ? -11.351 3.986 10.924 1.00 91.81 95 ILE A N 1
ATOM 736 C CA . ILE A 1 95 ? -11.126 2.629 11.415 1.00 91.81 95 ILE A CA 1
ATOM 737 C C . ILE A 1 95 ? -11.753 2.451 12.792 1.00 91.81 95 ILE A C 1
ATOM 739 O O . ILE A 1 95 ? -11.759 3.366 13.614 1.00 91.81 95 ILE A O 1
ATOM 743 N N . ILE A 1 96 ? -12.243 1.243 13.046 1.00 90.25 96 ILE A N 1
ATOM 744 C CA . ILE A 1 96 ? -12.648 0.784 14.370 1.00 90.25 96 ILE A CA 1
ATOM 745 C C . ILE A 1 96 ? -11.705 -0.347 14.761 1.00 90.25 96 ILE A C 1
ATOM 747 O O . ILE A 1 96 ? -11.587 -1.355 14.053 1.00 90.25 96 ILE A O 1
ATOM 751 N N . LEU A 1 97 ? -11.027 -0.182 15.892 1.00 90.81 97 LEU A N 1
ATOM 752 C CA . LEU A 1 97 ? -10.064 -1.141 16.417 1.00 90.81 97 LEU A CA 1
ATOM 753 C C . LEU A 1 97 ? -10.439 -1.600 17.827 1.00 90.81 97 LEU A C 1
ATOM 755 O O . LEU A 1 97 ? -11.083 -0.885 18.592 1.00 90.81 97 LEU A O 1
ATOM 759 N N . ASN A 1 98 ? -10.030 -2.817 18.174 1.00 89.56 98 ASN A N 1
ATOM 760 C CA . ASN A 1 98 ? -10.086 -3.303 19.547 1.00 89.56 98 ASN A CA 1
ATOM 761 C C . ASN A 1 98 ? -8.912 -2.704 20.333 1.00 89.56 98 ASN A C 1
ATOM 763 O O . ASN A 1 98 ? -7.759 -3.009 20.017 1.00 89.56 98 ASN A O 1
ATOM 767 N N . LYS A 1 99 ? -9.205 -1.916 21.372 1.00 87.62 99 LYS A N 1
ATOM 768 C CA . LYS A 1 99 ? -8.214 -1.237 22.226 1.00 87.62 99 LYS A CA 1
ATOM 769 C C . LYS A 1 99 ? -7.212 -2.202 22.848 1.00 87.62 99 LYS A C 1
ATOM 771 O O . LYS A 1 99 ? -6.010 -1.981 22.788 1.00 87.62 99 LYS A O 1
ATOM 776 N N . SER A 1 100 ? -7.706 -3.298 23.425 1.00 85.44 100 SER A N 1
ATOM 777 C CA . SER A 1 1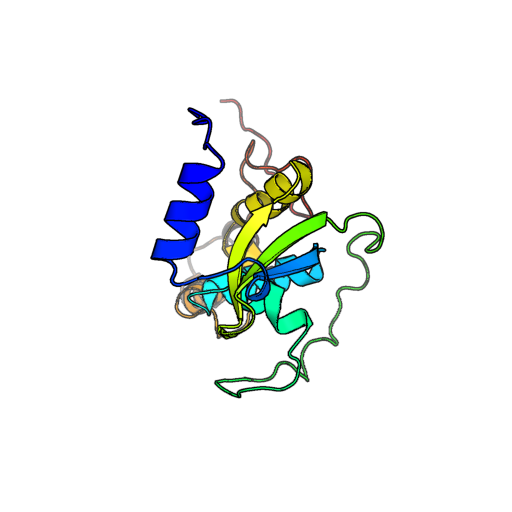00 ? -6.874 -4.250 24.174 1.00 85.44 100 SER A CA 1
ATOM 778 C C . SER A 1 100 ? -5.905 -5.034 23.287 1.00 85.44 100 SER A C 1
ATOM 780 O O . SER A 1 100 ? -4.825 -5.411 23.732 1.00 85.44 100 SER A O 1
ATOM 782 N N . ARG A 1 101 ? -6.286 -5.284 22.028 1.00 84.75 101 ARG A N 1
ATOM 783 C CA . ARG A 1 101 ? -5.502 -6.086 21.074 1.00 84.75 101 ARG A CA 1
ATOM 784 C C . ARG A 1 101 ? -4.802 -5.250 20.006 1.00 84.75 101 ARG A C 1
ATOM 786 O O . ARG A 1 101 ? -4.113 -5.827 19.172 1.00 84.75 101 ARG A O 1
ATOM 793 N N . ASN A 1 102 ? -5.030 -3.936 19.991 1.00 83.38 102 ASN A N 1
ATOM 794 C CA . ASN A 1 102 ? -4.605 -3.015 18.939 1.00 83.38 102 ASN A CA 1
ATOM 795 C C . ASN A 1 102 ? -4.849 -3.576 17.522 1.00 83.38 102 ASN A C 1
ATOM 797 O O . ASN A 1 102 ? -3.970 -3.576 16.663 1.00 83.38 102 ASN A O 1
ATOM 801 N N . LYS A 1 103 ? -6.040 -4.150 17.301 1.00 84.75 103 LYS A N 1
ATOM 802 C CA . LYS A 1 103 ? -6.389 -4.849 16.057 1.00 84.75 103 LYS A CA 1
ATOM 803 C C . LYS A 1 103 ? -7.544 -4.146 15.366 1.00 84.75 103 LYS A C 1
ATOM 805 O O . LYS A 1 103 ? -8.599 -3.982 15.974 1.00 84.75 103 LYS A O 1
ATOM 810 N N . ILE A 1 104 ? -7.357 -3.793 14.095 1.00 88.19 104 ILE A N 1
ATOM 811 C CA . ILE A 1 104 ? -8.421 -3.247 13.244 1.00 88.19 104 ILE A CA 1
ATOM 812 C C . ILE A 1 104 ? -9.480 -4.331 13.023 1.00 88.19 104 ILE A C 1
ATOM 814 O O . ILE A 1 104 ? -9.154 -5.463 12.662 1.00 88.19 104 ILE A O 1
ATOM 818 N N . LEU A 1 105 ? -10.739 -3.982 13.265 1.00 87.50 105 LEU A N 1
ATOM 819 C CA . LEU A 1 105 ? -11.891 -4.874 13.118 1.00 87.50 105 LEU A CA 1
ATOM 820 C C . LEU A 1 105 ? -12.700 -4.527 11.875 1.00 87.50 105 LEU A C 1
ATOM 822 O O . LEU A 1 105 ? -13.173 -5.414 11.171 1.00 87.50 105 LEU A O 1
ATOM 826 N N . TYR A 1 106 ? -12.858 -3.230 11.632 1.00 86.69 106 TYR A N 1
ATOM 827 C CA . TYR A 1 106 ? -13.636 -2.686 10.535 1.00 86.69 106 TYR A CA 1
ATOM 828 C C . TYR A 1 106 ? -13.041 -1.348 10.096 1.00 86.69 106 TYR A C 1
ATOM 830 O O . TYR A 1 106 ? -12.451 -0.628 10.906 1.00 86.69 106 TYR A O 1
ATOM 838 N N . ALA A 1 107 ? -13.197 -1.031 8.815 1.00 90.00 107 ALA A N 1
ATOM 839 C CA . ALA A 1 107 ? -12.817 0.248 8.248 1.00 90.00 107 ALA A CA 1
ATOM 840 C C . ALA A 1 107 ? -13.910 0.732 7.293 1.00 90.00 107 ALA A C 1
ATOM 842 O O . ALA A 1 107 ? -14.442 -0.044 6.502 1.00 90.00 107 ALA A O 1
ATOM 843 N N . GLU A 1 108 ? -14.220 2.016 7.376 1.00 90.44 108 GLU A N 1
ATOM 844 C CA . GLU A 1 108 ? -15.146 2.730 6.514 1.00 90.44 108 GLU A CA 1
ATOM 845 C C . GLU A 1 108 ? -14.355 3.747 5.696 1.00 90.44 108 GLU A C 1
ATOM 847 O O . GLU A 1 108 ? -13.568 4.530 6.241 1.00 90.44 108 GLU A O 1
ATOM 852 N N . ALA A 1 109 ? -14.548 3.712 4.382 1.00 91.06 109 ALA A N 1
ATOM 853 C CA . ALA A 1 109 ? -13.800 4.525 3.441 1.00 91.06 109 ALA A CA 1
ATOM 854 C C . ALA A 1 109 ? -14.716 5.060 2.338 1.00 91.06 109 ALA A C 1
ATOM 856 O O . ALA A 1 109 ? -15.656 4.379 1.923 1.00 91.06 109 ALA A O 1
ATOM 857 N N . GLY A 1 110 ? -14.419 6.269 1.862 1.00 89.19 110 GLY A N 1
ATOM 858 C CA . GLY A 1 110 ? -15.076 6.849 0.693 1.00 89.19 110 GLY A CA 1
ATOM 859 C C . GLY A 1 110 ? -14.634 6.192 -0.618 1.00 89.19 110 GLY A C 1
ATOM 860 O O . GLY A 1 110 ? -13.619 5.493 -0.676 1.00 89.19 110 GLY A O 1
ATOM 861 N N . GLU A 1 111 ? -15.386 6.450 -1.690 1.00 87.12 111 GLU A N 1
ATOM 862 C CA . GLU A 1 111 ? -15.055 6.016 -3.061 1.00 87.12 111 GLU A CA 1
ATOM 863 C C . GLU A 1 111 ? -13.638 6.438 -3.464 1.00 87.12 111 GLU A C 1
ATOM 865 O O .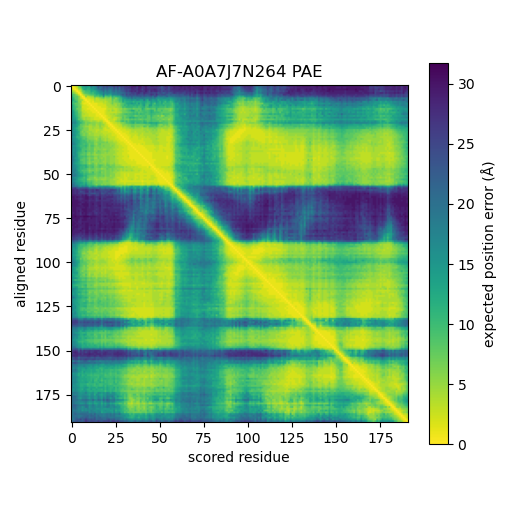 GLU A 1 111 ? -12.880 5.679 -4.063 1.00 87.12 111 GLU A O 1
ATOM 870 N N . ASP A 1 112 ? -13.241 7.631 -3.053 1.00 83.50 112 ASP A N 1
ATOM 871 C CA . ASP A 1 112 ? -11.954 8.216 -3.365 1.00 83.50 112 ASP A CA 1
ATOM 872 C C . ASP A 1 112 ? -10.777 7.535 -2.647 1.00 83.50 112 ASP A C 1
ATOM 874 O O . ASP A 1 112 ? -9.678 7.483 -3.200 1.00 83.50 112 ASP A O 1
ATOM 878 N N . PHE A 1 113 ? -10.995 6.966 -1.455 1.00 86.31 113 PHE A N 1
ATOM 879 C CA . PHE A 1 113 ? -10.033 6.064 -0.813 1.00 86.31 113 PHE A CA 1
ATOM 880 C C . PHE A 1 113 ? -9.987 4.687 -1.499 1.00 86.31 113 PHE A C 1
ATOM 882 O O . PHE A 1 113 ? -8.937 4.049 -1.550 1.00 86.31 113 PHE A O 1
ATOM 889 N N . MET A 1 114 ? -11.106 4.205 -2.039 1.00 86.19 114 MET A N 1
ATOM 890 C CA . MET A 1 114 ? -11.124 2.930 -2.762 1.00 86.19 114 MET A CA 1
ATOM 891 C C . MET A 1 114 ? -10.369 3.020 -4.087 1.00 86.19 114 MET A C 1
ATOM 893 O O . MET A 1 114 ? -9.536 2.160 -4.364 1.00 86.19 114 MET A O 1
ATOM 897 N N . ASP A 1 115 ? -10.579 4.085 -4.861 1.00 82.31 115 ASP A N 1
ATOM 898 C CA . ASP A 1 115 ? -9.786 4.367 -6.064 1.00 82.31 115 ASP A CA 1
ATOM 899 C C . ASP A 1 115 ? -8.291 4.459 -5.742 1.00 82.31 115 ASP A C 1
ATOM 901 O O . ASP A 1 115 ? -7.445 3.928 -6.461 1.00 82.31 115 ASP A O 1
ATOM 905 N N . PHE A 1 116 ? -7.972 5.100 -4.621 1.00 80.88 116 PHE A N 1
ATOM 906 C CA . PHE A 1 116 ? -6.626 5.211 -4.075 1.00 80.88 116 PHE A CA 1
ATOM 907 C C . PHE A 1 116 ? -6.027 3.836 -3.747 1.00 80.88 116 PHE A C 1
ATOM 909 O O . PHE A 1 116 ? -4.910 3.539 -4.167 1.00 80.88 116 PHE A O 1
ATOM 916 N N . LEU A 1 117 ? -6.769 2.959 -3.068 1.00 84.56 117 LEU A N 1
ATOM 917 C CA . LEU A 1 117 ? -6.331 1.597 -2.763 1.00 84.56 117 LEU A CA 1
ATOM 918 C C . LEU A 1 117 ? -6.131 0.772 -4.040 1.00 84.56 117 LEU A C 1
ATOM 920 O O . LEU A 1 117 ? -5.137 0.061 -4.157 1.00 84.56 117 LEU A O 1
ATOM 924 N N . PHE A 1 118 ? -7.043 0.873 -5.009 1.00 83.75 118 PHE A N 1
ATOM 925 C CA . PHE A 1 118 ? -6.922 0.138 -6.267 1.00 83.75 118 PHE A CA 1
ATOM 926 C C . PHE A 1 118 ? -5.776 0.642 -7.140 1.00 83.75 118 PHE A C 1
ATOM 928 O O . PHE A 1 118 ? -5.145 -0.161 -7.827 1.00 83.75 118 PHE A O 1
ATOM 935 N N . SER A 1 119 ? -5.424 1.925 -7.034 1.00 82.50 119 SER A N 1
ATOM 936 C CA . SER A 1 119 ? -4.265 2.484 -7.728 1.00 82.50 119 SER A CA 1
ATOM 937 C C . SER A 1 119 ? -2.933 1.840 -7.325 1.00 82.50 119 SER A C 1
ATOM 939 O O . SER A 1 119 ? -1.978 1.941 -8.084 1.00 82.50 119 SER A O 1
ATOM 941 N N . LEU A 1 120 ? -2.854 1.130 -6.188 1.00 82.56 120 LEU A N 1
ATOM 942 C CA . LEU A 1 120 ? -1.674 0.340 -5.803 1.00 82.56 120 LEU A CA 1
ATOM 943 C C . LEU A 1 120 ? -1.438 -0.882 -6.696 1.00 82.56 120 LEU A C 1
ATOM 945 O O . LEU A 1 120 ? -0.320 -1.392 -6.744 1.00 82.56 120 LEU A O 1
ATOM 949 N N . PHE A 1 121 ? -2.475 -1.367 -7.378 1.00 82.94 121 PHE A N 1
ATOM 950 C CA . PHE A 1 121 ? -2.405 -2.558 -8.227 1.00 82.94 121 PHE A CA 1
ATOM 951 C C . PHE A 1 121 ? -2.189 -2.230 -9.708 1.00 82.94 121 PHE A C 1
ATOM 953 O O . PHE A 1 121 ? -1.902 -3.127 -10.497 1.00 82.94 121 PHE A O 1
ATOM 960 N N . THR A 1 122 ? -2.307 -0.959 -10.089 1.00 86.81 122 THR A N 1
ATOM 961 C CA . THR A 1 122 ? -2.062 -0.469 -11.452 1.00 86.81 122 THR A CA 1
ATOM 962 C C . THR A 1 122 ? -0.586 -0.490 -11.886 1.00 86.81 122 THR A C 1
ATOM 964 O O . THR A 1 122 ? -0.328 -0.825 -13.045 1.00 86.81 122 THR A O 1
ATOM 967 N N . PRO A 1 123 ? 0.399 -0.132 -11.033 1.00 85.25 123 PRO A N 1
ATOM 968 C CA . PRO A 1 123 ? 1.786 -0.031 -11.449 1.00 85.25 123 PRO A CA 1
ATOM 969 C C . PRO A 1 123 ? 2.346 -1.397 -11.853 1.00 85.25 123 PRO A C 1
ATOM 971 O O . PRO A 1 123 ? 2.287 -2.345 -11.063 1.00 85.25 123 PRO A O 1
ATOM 974 N N . PRO A 1 124 ? 2.961 -1.526 -13.039 1.00 88.62 124 PRO A N 1
ATOM 975 C CA . PRO A 1 124 ? 3.623 -2.766 -13.387 1.00 88.62 124 PRO A CA 1
ATOM 976 C C . PRO A 1 124 ? 4.865 -2.975 -12.511 1.00 88.62 124 PRO A C 1
ATOM 978 O O . PRO A 1 124 ? 5.514 -2.032 -12.060 1.00 88.62 124 PRO A O 1
ATOM 981 N N . LEU A 1 125 ? 5.238 -4.234 -12.287 1.00 87.69 125 LEU A N 1
ATOM 982 C CA . LEU A 1 125 ? 6.212 -4.577 -11.248 1.00 87.69 125 LEU A CA 1
ATOM 983 C C . LEU A 1 125 ? 7.592 -3.919 -11.435 1.00 87.69 125 LEU A C 1
ATOM 985 O O . LEU A 1 125 ? 8.216 -3.518 -10.457 1.00 87.69 125 LEU A O 1
ATOM 989 N N . GLY A 1 126 ? 8.051 -3.754 -12.681 1.00 86.25 126 GLY A N 1
ATOM 990 C CA . GLY A 1 126 ? 9.302 -3.043 -12.976 1.00 86.25 126 GLY A CA 1
ATOM 991 C C . GLY A 1 126 ? 9.274 -1.581 -12.514 1.00 86.25 126 GLY A C 1
ATOM 992 O O . GLY A 1 126 ? 10.246 -1.102 -11.934 1.00 86.25 126 GLY A O 1
ATOM 993 N N . PHE A 1 127 ? 8.128 -0.907 -12.673 1.00 87.62 127 PHE A N 1
ATOM 994 C CA . PHE A 1 127 ? 7.918 0.442 -12.150 1.00 87.62 127 PHE A CA 1
ATOM 995 C C . PHE A 1 127 ? 7.980 0.453 -10.619 1.00 87.62 127 PHE A C 1
ATOM 997 O O . PHE A 1 127 ? 8.668 1.289 -10.045 1.00 87.62 127 PHE A O 1
ATOM 1004 N N . VAL A 1 128 ? 7.333 -0.509 -9.952 1.00 87.50 128 VAL A N 1
ATOM 1005 C CA . VAL A 1 128 ? 7.329 -0.608 -8.481 1.00 87.50 128 VAL A CA 1
ATOM 1006 C C . VAL A 1 128 ? 8.738 -0.778 -7.914 1.00 87.50 128 VAL A C 1
ATOM 1008 O O . VAL A 1 128 ? 9.102 -0.099 -6.959 1.00 87.50 128 VAL A O 1
ATOM 1011 N N . VAL A 1 129 ? 9.563 -1.646 -8.508 1.00 87.50 129 VAL A N 1
ATOM 1012 C CA . VAL A 1 129 ? 10.952 -1.848 -8.053 1.00 87.50 129 VAL A CA 1
ATOM 1013 C C . VAL A 1 129 ? 11.773 -0.567 -8.194 1.00 87.50 129 VAL A C 1
ATOM 1015 O O . VAL A 1 129 ? 12.575 -0.244 -7.315 1.00 87.50 129 VAL A O 1
ATOM 1018 N N . LYS A 1 130 ? 11.560 0.174 -9.286 1.00 85.31 130 LYS A N 1
ATOM 1019 C CA . LYS A 1 130 ? 12.200 1.467 -9.526 1.00 85.31 130 LYS A CA 1
ATOM 1020 C C . LYS A 1 130 ? 11.716 2.536 -8.539 1.00 85.31 130 LYS A C 1
ATOM 1022 O O . LYS A 1 130 ? 12.547 3.279 -8.038 1.00 85.31 130 LYS A O 1
ATOM 1027 N N . LEU A 1 131 ? 10.414 2.579 -8.245 1.00 84.94 131 LEU A N 1
ATOM 1028 C CA . LEU A 1 131 ? 9.794 3.505 -7.290 1.00 84.94 131 LEU A CA 1
ATOM 1029 C C . LEU A 1 131 ? 10.276 3.272 -5.853 1.00 84.94 131 LEU A C 1
ATOM 1031 O O . LEU A 1 131 ? 10.472 4.222 -5.109 1.00 84.94 131 LEU A O 1
ATOM 1035 N N . LEU A 1 132 ? 10.467 2.015 -5.449 1.00 84.00 132 LEU A N 1
ATOM 1036 C CA . LEU A 1 132 ? 10.892 1.655 -4.092 1.00 84.00 132 LEU A CA 1
ATOM 1037 C C . LEU A 1 132 ? 12.417 1.742 -3.884 1.00 84.00 132 LEU A C 1
ATOM 1039 O O . LEU A 1 132 ? 12.941 1.112 -2.962 1.00 84.00 132 LEU A O 1
ATOM 1043 N N . ASP A 1 133 ? 13.124 2.492 -4.736 1.00 72.44 133 ASP A N 1
ATOM 1044 C CA . ASP A 1 133 ? 14.579 2.684 -4.721 1.00 72.44 133 ASP A CA 1
ATOM 1045 C C . ASP A 1 133 ? 15.380 1.375 -4.697 1.00 72.44 133 ASP A C 1
ATOM 1047 O O . ASP A 1 133 ? 16.406 1.246 -4.026 1.00 72.44 133 ASP A O 1
ATOM 1051 N N . ARG A 1 134 ? 14.920 0.377 -5.468 1.00 64.69 134 ARG A N 1
ATOM 1052 C CA . ARG A 1 134 ? 15.654 -0.875 -5.740 1.00 64.69 134 ARG A CA 1
ATOM 1053 C C . ARG A 1 134 ? 16.101 -1.617 -4.489 1.00 64.69 134 ARG A C 1
ATOM 1055 O O . ARG A 1 134 ? 17.157 -2.256 -4.469 1.00 64.69 134 ARG A O 1
ATOM 1062 N N . THR A 1 135 ? 15.315 -1.544 -3.426 1.00 62.62 135 THR A N 1
ATOM 1063 C CA . THR A 1 135 ? 15.734 -2.165 -2.180 1.00 62.62 135 THR A CA 1
ATOM 1064 C C . THR A 1 135 ? 15.848 -3.681 -2.357 1.00 62.62 135 THR A C 1
ATOM 1066 O O . THR A 1 135 ? 14.913 -4.316 -2.859 1.00 62.62 135 THR A O 1
ATOM 1069 N N . PRO A 1 136 ? 16.975 -4.301 -1.954 1.00 59.12 136 PRO A N 1
ATOM 1070 C CA . PRO A 1 136 ? 17.203 -5.741 -2.124 1.00 59.12 136 PRO A CA 1
ATOM 1071 C C . PRO A 1 136 ? 16.197 -6.600 -1.337 1.00 59.12 136 PRO A C 1
ATOM 1073 O O . PRO A 1 136 ? 16.135 -7.813 -1.512 1.00 59.12 136 PRO A O 1
ATOM 1076 N N . SER A 1 137 ? 15.375 -5.969 -0.498 1.00 66.12 137 SER A N 1
ATOM 1077 C CA . SER A 1 137 ? 14.339 -6.581 0.321 1.00 66.12 137 SER A CA 1
ATOM 1078 C C . SER A 1 137 ? 13.122 -7.116 -0.448 1.00 66.12 137 SER A C 1
ATOM 1080 O O . SER A 1 137 ? 12.375 -7.886 0.141 1.00 66.12 137 SER A O 1
ATOM 1082 N N . LEU A 1 138 ? 12.918 -6.814 -1.742 1.00 75.19 138 LEU A N 1
ATOM 1083 C CA . LEU A 1 138 ? 11.797 -7.387 -2.529 1.00 75.19 138 LEU A CA 1
ATOM 1084 C C . LEU A 1 138 ? 12.057 -8.843 -2.992 1.00 75.19 138 LEU A C 1
ATOM 1086 O O . LEU A 1 138 ? 11.314 -9.396 -3.806 1.00 75.19 138 LEU A O 1
ATOM 1090 N N . GLY A 1 139 ? 13.129 -9.478 -2.506 1.00 79.56 139 GLY A N 1
ATOM 1091 C CA . GLY A 1 139 ? 13.415 -10.895 -2.722 1.00 79.56 139 GLY A CA 1
ATOM 1092 C C . GLY A 1 139 ? 13.685 -11.245 -4.188 1.00 79.56 139 GLY A C 1
ATOM 1093 O O . GLY A 1 139 ? 14.541 -10.649 -4.845 1.00 79.56 139 GLY A O 1
ATOM 1094 N N . CYS A 1 140 ? 12.962 -12.236 -4.720 1.00 85.62 140 CYS A N 1
ATOM 1095 C CA . CYS A 1 140 ? 13.151 -12.696 -6.100 1.00 85.62 140 CYS A CA 1
ATOM 1096 C C . CYS A 1 140 ? 12.801 -11.630 -7.149 1.00 85.62 140 CYS A C 1
ATOM 1098 O O . CYS A 1 140 ? 13.342 -11.669 -8.253 1.00 85.62 140 CYS A O 1
ATOM 1100 N N . ILE A 1 141 ? 11.960 -10.654 -6.798 1.00 86.81 141 ILE A N 1
ATOM 1101 C CA . ILE A 1 141 ? 11.574 -9.551 -7.680 1.00 86.81 141 ILE A CA 1
ATOM 1102 C C . ILE A 1 141 ? 12.781 -8.644 -7.944 1.00 86.81 141 ILE A C 1
ATOM 1104 O O . ILE A 1 141 ? 13.074 -8.336 -9.100 1.00 86.81 141 ILE A O 1
ATOM 1108 N N . SER A 1 142 ? 13.539 -8.290 -6.899 1.00 84.56 142 SER A N 1
ATOM 1109 C CA . SER A 1 142 ? 14.789 -7.533 -7.052 1.00 84.56 142 SER A CA 1
ATOM 1110 C C . SER A 1 142 ? 15.820 -8.323 -7.856 1.00 84.56 142 SER A C 1
ATOM 1112 O O . SER A 1 142 ? 16.490 -7.756 -8.714 1.00 84.56 142 SER A O 1
ATOM 1114 N N . ASN A 1 143 ? 15.914 -9.642 -7.655 1.00 86.50 143 ASN A N 1
ATOM 1115 C CA . ASN A 1 143 ? 16.824 -10.486 -8.438 1.00 86.50 143 ASN A CA 1
ATOM 1116 C C . ASN A 1 143 ? 16.465 -10.503 -9.931 1.00 86.50 143 ASN A C 1
ATOM 1118 O O . ASN A 1 143 ? 17.360 -10.435 -10.777 1.00 86.50 143 ASN A O 1
ATOM 1122 N N . LEU A 1 144 ? 15.171 -10.571 -10.260 1.00 87.56 144 LEU A N 1
ATOM 1123 C CA . LEU A 1 144 ? 14.693 -10.512 -11.639 1.00 87.56 144 LEU A CA 1
ATOM 1124 C C . LEU A 1 144 ? 14.987 -9.144 -12.265 1.00 87.56 144 LEU A C 1
ATOM 1126 O O . LEU A 1 144 ? 15.543 -9.084 -13.361 1.00 87.56 144 LEU A O 1
ATOM 1130 N N . TYR A 1 145 ? 14.684 -8.055 -11.553 1.00 88.12 145 TYR A N 1
ATOM 1131 C CA . TYR A 1 145 ? 14.980 -6.696 -12.008 1.00 88.12 145 TYR A CA 1
ATOM 1132 C C . TYR A 1 145 ? 16.483 -6.503 -12.261 1.00 88.12 145 TYR A C 1
ATOM 1134 O O . TYR A 1 145 ? 16.881 -6.062 -13.338 1.00 88.12 145 TYR A O 1
ATOM 1142 N N . ASN A 1 146 ? 17.330 -6.924 -11.317 1.00 85.75 146 ASN A N 1
ATOM 1143 C CA . ASN A 1 146 ? 18.788 -6.845 -11.429 1.00 85.75 146 ASN A CA 1
ATOM 1144 C C . ASN A 1 146 ? 19.337 -7.720 -12.562 1.00 85.75 146 ASN A C 1
ATOM 1146 O O . ASN A 1 146 ? 20.325 -7.356 -13.191 1.00 85.75 146 ASN A O 1
ATOM 1150 N N . SER A 1 147 ? 18.702 -8.857 -12.859 1.00 85.38 147 SER A N 1
ATOM 1151 C CA . SER A 1 147 ? 19.055 -9.687 -14.017 1.00 85.38 147 SER A CA 1
ATOM 1152 C C . SER A 1 147 ? 18.783 -8.983 -15.341 1.00 85.38 147 SER A C 1
ATOM 1154 O O . SER A 1 147 ? 19.608 -9.051 -16.251 1.00 85.38 147 SER A O 1
ATOM 1156 N N . VAL A 1 148 ? 17.642 -8.297 -15.443 1.00 86.38 148 VAL A N 1
ATOM 1157 C CA . VAL A 1 148 ? 17.301 -7.492 -16.620 1.00 86.38 148 VAL A CA 1
ATOM 1158 C C . VAL A 1 148 ? 18.193 -6.262 -16.705 1.00 86.38 148 VAL A C 1
ATOM 1160 O O . VAL A 1 148 ? 18.559 -5.869 -17.802 1.00 86.38 148 VAL A O 1
ATOM 1163 N N . GLU A 1 149 ? 18.575 -5.650 -15.587 1.00 84.06 149 GLU A N 1
ATOM 1164 C CA . GLU A 1 149 ? 19.481 -4.501 -15.573 1.00 84.06 149 GLU A CA 1
ATOM 1165 C C . GLU A 1 149 ? 20.936 -4.891 -15.873 1.00 84.06 149 GLU A C 1
ATOM 1167 O O . GLU A 1 149 ? 21.658 -4.150 -16.550 1.00 84.06 149 GLU A O 1
ATOM 1172 N N . GLY A 1 150 ? 21.355 -6.068 -15.417 1.00 79.44 150 GLY A N 1
ATOM 1173 C CA . GLY A 1 150 ? 22.693 -6.609 -15.591 1.00 79.44 150 GLY A CA 1
ATOM 1174 C C . GLY A 1 150 ? 23.066 -6.860 -17.053 1.00 79.44 150 GLY A C 1
ATOM 1175 O O . GLY A 1 150 ? 22.247 -6.846 -17.972 1.00 79.44 150 GLY A O 1
ATOM 1176 N N . THR A 1 151 ? 24.357 -7.070 -17.293 1.00 61.78 151 THR A N 1
ATOM 1177 C CA . THR A 1 151 ? 24.925 -7.236 -18.642 1.00 61.78 151 THR A CA 1
ATOM 1178 C C . THR A 1 151 ? 25.078 -8.703 -19.063 1.00 61.78 151 THR A C 1
ATOM 1180 O O . THR A 1 151 ? 25.369 -8.981 -20.226 1.00 61.78 151 THR A O 1
ATOM 1183 N N . THR A 1 152 ? 24.863 -9.660 -18.152 1.00 59.91 152 THR A N 1
ATOM 1184 C CA . THR A 1 152 ? 25.140 -11.093 -18.359 1.00 59.91 152 THR A CA 1
ATOM 1185 C C . THR A 1 152 ? 24.013 -11.864 -19.054 1.00 59.91 152 THR A C 1
ATOM 1187 O O . THR A 1 152 ? 24.317 -12.660 -19.938 1.00 59.91 152 THR A O 1
ATOM 1190 N N . LEU A 1 153 ? 22.736 -11.608 -18.735 1.00 55.12 153 LEU A N 1
ATOM 1191 C CA . LEU A 1 153 ? 21.577 -12.272 -19.373 1.00 55.12 153 LEU A CA 1
ATOM 1192 C C . LEU A 1 153 ? 21.138 -11.621 -20.698 1.00 55.12 153 LEU A C 1
ATOM 1194 O O . LEU A 1 153 ? 20.408 -12.214 -21.485 1.00 55.12 153 LEU A O 1
ATOM 1198 N N . VAL A 1 154 ? 21.592 -10.396 -20.962 1.00 54.84 154 VAL A N 1
ATOM 1199 C CA . VAL A 1 154 ? 20.921 -9.457 -21.878 1.00 54.84 154 VAL A CA 1
ATOM 1200 C C . VAL A 1 154 ? 21.704 -9.241 -23.181 1.00 54.84 154 VAL A C 1
ATOM 1202 O O . VAL A 1 154 ? 21.330 -8.405 -23.996 1.00 54.84 154 VAL A O 1
ATOM 1205 N N . LYS A 1 155 ? 22.767 -10.020 -23.440 1.00 61.56 155 LYS A N 1
ATOM 1206 C CA . LYS A 1 155 ? 23.598 -9.894 -24.660 1.00 61.56 155 LYS A CA 1
ATOM 1207 C C . LYS A 1 155 ? 22.794 -10.007 -25.967 1.00 61.56 155 LYS A C 1
ATOM 1209 O O . LYS A 1 155 ? 23.245 -9.529 -27.001 1.00 61.56 155 LYS A O 1
ATOM 1214 N N . HIS A 1 156 ? 21.607 -10.614 -25.909 1.00 67.31 156 HIS A N 1
ATOM 1215 C CA . HIS A 1 156 ? 20.710 -10.824 -27.047 1.00 67.31 156 HIS A CA 1
ATOM 1216 C C . HIS A 1 156 ? 19.461 -9.924 -27.046 1.00 67.31 156 HIS A C 1
ATOM 1218 O O . HIS A 1 156 ? 18.639 -10.031 -27.953 1.00 67.31 156 HIS A O 1
ATOM 1224 N N . MET A 1 157 ? 19.290 -9.039 -26.058 1.00 73.81 157 MET A N 1
ATOM 1225 C CA . MET A 1 157 ? 18.116 -8.167 -25.960 1.00 73.81 157 MET A CA 1
ATOM 1226 C C . MET A 1 157 ? 18.442 -6.752 -26.441 1.00 73.81 157 MET A C 1
ATOM 1228 O O . MET A 1 157 ? 19.483 -6.190 -26.100 1.00 73.81 157 MET A O 1
ATOM 1232 N N . ARG A 1 158 ? 17.531 -6.132 -27.199 1.00 79.56 158 ARG A N 1
ATOM 1233 C CA . ARG A 1 158 ? 17.700 -4.736 -27.630 1.00 79.56 158 ARG A CA 1
ATOM 1234 C C . ARG A 1 158 ? 17.554 -3.783 -26.441 1.00 79.56 158 ARG A C 1
ATOM 1236 O O . ARG A 1 158 ? 16.705 -3.989 -25.575 1.00 79.56 158 ARG A O 1
ATOM 1243 N N . THR A 1 159 ? 18.308 -2.685 -26.453 1.00 80.69 159 THR A N 1
ATOM 1244 C CA . THR A 1 159 ? 18.253 -1.616 -25.435 1.00 80.69 159 THR A CA 1
ATOM 1245 C C . THR A 1 159 ? 16.837 -1.090 -25.196 1.00 80.69 159 THR A C 1
ATOM 1247 O O . THR A 1 159 ? 16.438 -0.927 -24.047 1.00 80.69 159 THR A O 1
ATOM 1250 N N . ALA A 1 160 ? 16.043 -0.911 -26.255 1.00 81.31 160 ALA A N 1
ATOM 1251 C CA . ALA A 1 160 ? 14.646 -0.482 -26.144 1.00 81.31 160 ALA A CA 1
ATOM 1252 C C . ALA A 1 160 ? 13.763 -1.486 -25.376 1.00 81.31 160 ALA A C 1
ATOM 1254 O O . ALA A 1 160 ? 12.933 -1.094 -24.561 1.00 81.31 160 ALA A O 1
ATOM 1255 N N . GLN A 1 161 ? 13.967 -2.790 -25.586 1.00 81.81 161 GLN A N 1
ATOM 1256 C CA . GLN A 1 161 ? 13.208 -3.825 -24.875 1.00 81.81 161 GLN A CA 1
ATOM 1257 C C . GLN A 1 161 ? 13.617 -3.884 -23.398 1.00 81.81 161 GLN A C 1
ATOM 1259 O O . GLN A 1 161 ? 12.766 -4.031 -22.527 1.00 81.81 161 GLN A O 1
ATOM 1264 N N . LYS A 1 162 ? 14.912 -3.703 -23.111 1.00 84.31 162 LYS A N 1
ATOM 1265 C CA . LYS A 1 162 ? 15.434 -3.610 -21.743 1.00 84.31 162 LYS A CA 1
ATOM 1266 C C . LYS A 1 162 ? 14.807 -2.435 -20.988 1.00 84.31 162 LYS A C 1
ATOM 1268 O O . LYS A 1 162 ? 14.342 -2.608 -19.868 1.00 84.31 162 LYS A O 1
ATOM 1273 N N . ALA A 1 163 ? 14.741 -1.263 -21.620 1.00 84.69 163 ALA A N 1
ATOM 1274 C CA . ALA A 1 163 ? 14.109 -0.081 -21.037 1.00 84.69 163 ALA A CA 1
ATOM 1275 C C . ALA A 1 163 ? 12.625 -0.327 -20.706 1.00 84.69 163 ALA A C 1
ATOM 1277 O O . ALA A 1 163 ? 12.185 0.002 -19.607 1.00 84.69 163 ALA A O 1
ATOM 1278 N N . SER A 1 164 ? 11.890 -0.990 -21.607 1.00 86.56 164 SER A N 1
ATOM 1279 C CA . SER A 1 164 ? 10.481 -1.351 -21.399 1.00 86.56 164 SER A CA 1
ATOM 1280 C C . SER A 1 164 ? 10.266 -2.339 -20.243 1.00 86.56 164 SER A C 1
ATOM 1282 O O . SER A 1 164 ? 9.234 -2.272 -19.587 1.00 86.56 164 SER A O 1
ATOM 1284 N N . LEU A 1 165 ? 11.229 -3.218 -19.940 1.00 86.31 165 LEU A N 1
ATOM 1285 C CA . LEU A 1 165 ? 11.143 -4.120 -18.783 1.00 86.31 165 LEU A CA 1
ATOM 1286 C C . LEU A 1 165 ? 11.547 -3.463 -17.455 1.00 86.31 165 LEU A C 1
ATOM 1288 O O . LEU A 1 165 ? 10.999 -3.812 -16.411 1.00 86.31 165 LEU A O 1
ATOM 1292 N N . LEU A 1 166 ? 12.509 -2.535 -17.481 1.00 87.25 166 LEU A N 1
ATOM 1293 C CA . LEU A 1 166 ? 12.978 -1.828 -16.282 1.00 87.25 166 LEU A CA 1
ATOM 1294 C C . LEU A 1 166 ? 12.021 -0.712 -15.849 1.00 87.25 166 LEU A C 1
ATOM 1296 O O . LEU A 1 166 ? 11.970 -0.357 -14.679 1.00 87.25 166 LEU A O 1
ATOM 1300 N N . SER A 1 167 ? 11.275 -0.135 -16.786 1.00 85.75 167 SER A N 1
ATOM 1301 C CA . SER A 1 167 ? 10.315 0.934 -16.508 1.00 85.75 167 SER A CA 1
ATOM 1302 C C . SER A 1 167 ? 9.099 0.800 -17.431 1.00 85.75 167 SER A C 1
ATOM 1304 O O . SER A 1 167 ? 8.909 1.638 -18.311 1.00 85.75 167 SER A O 1
ATOM 1306 N N . PRO A 1 168 ? 8.310 -0.277 -17.284 1.00 87.06 168 PRO A N 1
ATOM 1307 C CA . PRO A 1 168 ? 7.115 -0.508 -18.088 1.00 87.06 168 PRO A CA 1
ATOM 1308 C C . PRO A 1 168 ? 6.074 0.593 -17.879 1.00 87.06 168 PRO A C 1
ATOM 1310 O O . PRO A 1 168 ? 5.895 1.089 -16.767 1.00 87.06 168 PRO A O 1
ATOM 1313 N N . MET A 1 169 ? 5.370 0.921 -18.958 1.00 87.50 169 MET A N 1
ATOM 1314 C CA . MET A 1 169 ? 4.192 1.784 -18.925 1.00 87.50 169 MET A CA 1
ATOM 1315 C C . MET A 1 169 ? 2.978 0.991 -18.434 1.00 87.50 169 MET A C 1
ATOM 1317 O O . MET A 1 169 ? 2.921 -0.237 -18.566 1.00 87.50 169 MET A O 1
ATOM 1321 N N . VAL A 1 170 ? 1.995 1.695 -17.885 1.00 86.06 170 VAL A N 1
ATOM 1322 C CA . VAL A 1 170 ? 0.701 1.112 -17.528 1.00 86.06 170 VAL A CA 1
ATOM 1323 C C . VAL A 1 170 ? -0.011 0.687 -18.811 1.00 86.06 170 VAL A C 1
ATOM 1325 O O . VAL A 1 170 ? -0.032 1.424 -19.797 1.00 86.06 170 VAL A O 1
ATOM 1328 N N . ALA A 1 171 ? -0.593 -0.511 -18.814 1.00 84.12 171 ALA A N 1
ATOM 1329 C CA . ALA A 1 171 ? -1.330 -1.001 -19.971 1.00 84.12 171 ALA A CA 1
ATOM 1330 C C . ALA A 1 171 ? -2.544 -0.097 -20.289 1.00 84.12 171 ALA A C 1
ATOM 1332 O O . ALA A 1 171 ? -3.141 0.478 -19.369 1.00 84.12 171 ALA A O 1
ATOM 1333 N N . PRO A 1 172 ? -2.958 0.010 -21.566 1.00 82.62 172 PRO A N 1
ATOM 1334 C CA . PRO A 1 172 ? -4.129 0.799 -21.933 1.00 82.62 172 PRO A CA 1
ATOM 1335 C C . PRO A 1 172 ? -5.354 0.359 -21.121 1.00 82.62 172 PRO A C 1
ATOM 1337 O O . PRO A 1 172 ? -5.550 -0.834 -20.899 1.00 82.62 172 PRO A O 1
ATOM 1340 N N . TYR A 1 173 ? -6.184 1.313 -20.694 1.00 82.38 173 TYR A N 1
ATOM 1341 C CA . TYR A 1 173 ? -7.402 1.087 -19.893 1.00 82.38 173 TYR A CA 1
ATOM 1342 C C . TYR A 1 173 ? -7.196 0.613 -18.441 1.00 82.38 173 TYR A C 1
ATOM 1344 O O . TYR A 1 173 ? -8.183 0.457 -17.727 1.00 82.38 173 TYR A O 1
ATOM 1352 N N . PHE A 1 174 ? -5.953 0.442 -17.973 1.00 79.25 174 PHE A N 1
ATOM 1353 C CA . PHE A 1 174 ? -5.654 0.106 -16.570 1.00 79.25 174 PHE A CA 1
ATOM 1354 C C . PHE A 1 174 ? -5.343 1.327 -15.689 1.00 79.25 174 PHE A C 1
ATOM 1356 O O . PHE A 1 174 ? -5.099 1.174 -14.493 1.00 79.25 174 PHE A O 1
ATOM 1363 N N . GLY A 1 175 ? -5.365 2.537 -16.256 1.00 72.19 175 GLY A N 1
ATOM 1364 C CA . GLY A 1 175 ? -5.203 3.780 -15.499 1.00 72.19 175 GLY A CA 1
ATOM 1365 C C . GLY A 1 175 ? -6.336 4.010 -14.492 1.00 72.19 175 GLY A C 1
ATOM 1366 O O . GLY A 1 175 ? -7.496 3.689 -14.756 1.00 72.19 175 GLY A O 1
ATOM 1367 N N . CYS A 1 176 ? -6.007 4.607 -13.346 1.00 70.56 176 CYS A N 1
ATOM 1368 C CA . CYS A 1 176 ? -6.986 5.005 -12.331 1.00 70.56 176 CYS A CA 1
ATOM 1369 C C . CYS A 1 176 ? -7.327 6.495 -12.462 1.00 70.56 176 CYS A C 1
ATOM 1371 O O . CYS A 1 176 ? -6.456 7.315 -12.731 1.00 70.56 176 CYS A O 1
ATOM 1373 N N . LYS A 1 177 ? -8.587 6.879 -12.206 1.00 67.25 177 LYS A N 1
ATOM 1374 C CA . LYS A 1 177 ? -9.009 8.296 -12.242 1.00 67.25 177 LYS A CA 1
ATOM 1375 C C . LYS A 1 177 ? -8.269 9.157 -11.210 1.00 67.25 177 LYS A C 1
ATOM 1377 O O . LYS A 1 177 ? -7.980 10.315 -11.477 1.00 67.25 177 LYS A O 1
ATOM 1382 N N . ASN A 1 178 ? -7.948 8.567 -10.058 1.00 66.31 178 ASN A N 1
ATOM 1383 C CA . ASN A 1 178 ? -7.243 9.198 -8.941 1.00 66.31 178 ASN A CA 1
ATOM 1384 C C . ASN A 1 178 ? -5.817 8.641 -8.794 1.00 66.31 178 ASN A C 1
ATOM 1386 O O . ASN A 1 178 ? -5.396 8.252 -7.706 1.00 66.31 178 ASN A O 1
ATOM 1390 N N . GLN A 1 179 ? -5.092 8.528 -9.908 1.00 67.31 179 GLN A N 1
ATOM 1391 C CA . GLN A 1 179 ? -3.744 7.971 -9.912 1.00 67.31 179 GLN A CA 1
ATOM 1392 C C . GLN A 1 179 ? -2.764 8.909 -9.189 1.00 67.31 179 GLN A C 1
ATOM 1394 O O . GLN A 1 179 ? -2.559 10.049 -9.595 1.00 67.31 179 GLN A O 1
ATOM 1399 N N . LEU A 1 180 ? -2.179 8.424 -8.093 1.00 68.62 180 LEU A N 1
ATOM 1400 C CA . LEU A 1 180 ? -1.281 9.208 -7.228 1.00 68.62 180 LEU A CA 1
ATOM 1401 C C . LEU A 1 180 ? 0.186 9.116 -7.624 1.00 68.62 180 LEU A C 1
ATOM 1403 O O . LEU A 1 180 ? 0.980 9.981 -7.266 1.00 68.62 180 LEU A O 1
ATOM 1407 N N . LEU A 1 181 ? 0.532 8.049 -8.336 1.00 73.94 181 LEU A N 1
ATOM 1408 C CA . LEU A 1 181 ? 1.851 7.838 -8.900 1.00 73.94 181 LEU A CA 1
ATOM 1409 C C . LEU A 1 181 ? 1.817 8.321 -10.347 1.00 73.94 181 LEU A C 1
ATOM 1411 O O . LEU A 1 181 ? 0.970 7.876 -11.126 1.00 73.94 181 LEU A O 1
ATOM 1415 N N . ASP A 1 182 ? 2.734 9.212 -10.699 1.00 72.56 182 ASP A N 1
ATOM 1416 C CA . ASP A 1 182 ? 2.897 9.672 -12.074 1.00 72.56 182 ASP A CA 1
ATOM 1417 C C . ASP A 1 182 ? 3.436 8.514 -12.924 1.00 72.56 182 ASP A C 1
ATOM 1419 O O . ASP A 1 182 ? 4.608 8.139 -12.833 1.00 72.56 182 ASP A O 1
ATOM 1423 N N . MET A 1 183 ? 2.535 7.854 -13.655 1.00 76.31 183 MET A N 1
ATOM 1424 C CA . MET A 1 183 ? 2.873 6.733 -14.528 1.00 76.31 183 MET A CA 1
ATOM 1425 C C . MET A 1 183 ? 2.286 6.972 -15.904 1.00 76.31 183 MET A C 1
ATOM 1427 O O . MET A 1 183 ? 1.082 7.203 -16.041 1.00 76.31 183 MET A O 1
ATOM 1431 N N . ASP A 1 184 ? 3.130 6.806 -16.913 1.00 78.38 184 ASP A N 1
ATOM 1432 C CA . ASP A 1 184 ? 2.712 6.864 -18.301 1.00 78.38 184 ASP A CA 1
ATOM 1433 C C . ASP A 1 184 ? 1.836 5.654 -18.660 1.00 78.38 184 ASP A C 1
ATOM 1435 O O . ASP A 1 184 ? 2.149 4.509 -18.311 1.00 78.38 184 ASP A O 1
ATOM 1439 N N . ILE A 1 185 ? 0.754 5.903 -19.398 1.00 79.25 185 ILE A N 1
ATOM 1440 C CA . ILE A 1 185 ? -0.151 4.875 -19.928 1.00 79.25 185 ILE A CA 1
ATOM 1441 C C . ILE A 1 185 ? 0.181 4.654 -21.408 1.00 79.25 185 ILE A C 1
ATOM 1443 O O . ILE A 1 185 ? 0.269 5.614 -22.176 1.00 79.25 185 ILE A O 1
ATOM 1447 N N . ASP A 1 186 ? 0.372 3.398 -21.817 1.00 81.06 186 ASP A N 1
ATOM 1448 C CA . ASP A 1 186 ? 0.626 3.051 -23.219 1.00 81.06 186 ASP A CA 1
ATOM 1449 C C . ASP A 1 186 ? -0.607 3.346 -24.092 1.00 81.06 186 ASP A C 1
ATOM 1451 O O . ASP A 1 186 ? -1.756 3.268 -23.644 1.00 81.06 186 ASP A O 1
ATOM 1455 N N . GLN A 1 187 ? -0.380 3.689 -25.360 1.00 75.38 187 GLN A N 1
ATOM 1456 C CA . GLN A 1 187 ? -1.469 3.992 -26.283 1.00 75.38 187 GLN A CA 1
ATOM 1457 C C . GLN A 1 187 ? -2.106 2.697 -26.813 1.00 75.38 187 GLN A C 1
ATOM 1459 O O . GLN A 1 187 ? -1.389 1.777 -27.219 1.00 75.38 187 GLN A O 1
ATOM 1464 N N . PRO A 1 188 ? -3.449 2.605 -26.869 1.00 72.25 188 PRO A N 1
ATOM 1465 C CA . PRO A 1 188 ? -4.112 1.448 -27.453 1.00 72.25 188 PRO A CA 1
ATOM 1466 C C . PRO A 1 188 ? -3.760 1.334 -28.941 1.00 72.25 188 PRO A C 1
ATOM 1468 O O . PRO A 1 188 ? -3.924 2.281 -29.711 1.00 72.25 188 PRO A O 1
ATOM 1471 N N . LYS A 1 189 ? -3.277 0.158 -29.349 1.00 75.88 189 LYS A N 1
ATOM 1472 C CA . LYS A 1 189 ? -2.996 -0.160 -30.752 1.00 75.88 189 LYS A CA 1
ATOM 1473 C C . LYS A 1 189 ? -4.234 -0.801 -31.367 1.00 75.88 189 LYS A C 1
ATOM 1475 O O . LYS A 1 189 ? -4.623 -1.892 -30.959 1.00 75.88 189 LYS A O 1
ATOM 1480 N N . TYR A 1 190 ? -4.836 -0.122 -32.335 1.00 66.19 190 TYR A N 1
ATOM 1481 C CA . TYR A 1 190 ? -5.892 -0.686 -33.172 1.00 66.19 190 TYR A CA 1
ATOM 1482 C C . TYR A 1 190 ? -5.225 -1.358 -34.380 1.00 66.19 190 TYR A C 1
ATOM 1484 O O . TYR A 1 190 ? -4.428 -0.715 -35.065 1.00 66.19 190 TYR A O 1
ATOM 1492 N N . TYR A 1 191 ? -5.492 -2.652 -34.574 1.00 59.56 191 TYR A N 1
ATOM 1493 C CA . TYR A 1 191 ? -5.021 -3.446 -35.714 1.00 59.56 191 TYR A CA 1
ATOM 1494 C C . TYR A 1 191 ? -6.112 -3.565 -36.773 1.00 59.56 191 TYR A C 1
ATOM 1496 O O . TYR A 1 191 ? -7.295 -3.654 -36.371 1.00 59.56 191 TYR A O 1
#

Mean predicted aligned error: 11.7 Å

Radius of gyration: 20.58 Å; Cα contacts (8 Å, |Δi|>4): 179; chains: 1; bounding box: 54×33×61 Å

Solvent-accessible surface area (backbone atoms only — not comparable to full-atom values): 12020 Å² total; per-residue (Å²): 136,87,83,75,87,77,48,71,67,56,54,51,52,50,40,43,76,76,68,45,90,51,73,86,48,51,42,80,48,80,44,78,44,39,69,69,55,46,55,50,31,59,54,28,58,68,71,42,97,52,24,66,59,49,58,70,53,44,81,77,44,94,78,80,81,90,76,81,80,78,67,82,83,82,68,87,82,73,84,78,84,88,70,74,80,84,80,81,65,62,31,60,35,41,35,36,25,35,61,92,72,74,36,80,78,49,73,50,67,48,72,71,36,50,47,43,59,54,40,71,72,44,61,39,68,35,33,48,44,58,71,61,69,62,48,73,75,52,50,71,58,39,54,51,52,49,44,63,71,38,76,82,80,38,84,87,56,55,70,71,59,46,48,45,58,56,52,38,56,29,55,59,92,54,75,51,97,60,54,83,68,96,68,60,65,44,79,79,82,86,129

InterPro domains:
  IPR007750 Protein of unknown function DUF674 [PF05056] (1-191)
  IPR007750 Protein of unknown function DUF674 [PTHR33103] (87-181)

pLDDT: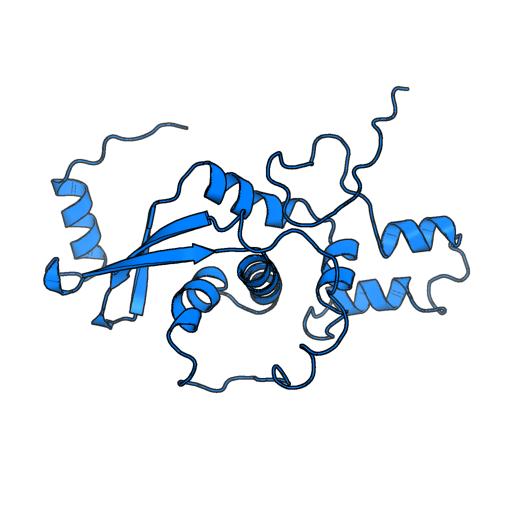 mean 73.88, std 17.9, range [26.52, 93.0]

Foldseek 3Di:
DDDDPDDPVNVVVVCVVVVNPDCVQKDKDKDWAFPVLLLQLLVCVLQHPCSCLCSRQCVPPPDDDDDDPPDPPPPPPDDPPDADPGPPQIFIKMFMAGNVVSGTDDIDGDPSVVLVVLLSVQADLLQSCVSNVLPCSSDVSSVVLVCLVDDVNPVPPDPVVSCCNNQPAGEPPSDGPNNRDDGHYDDDDDD

Secondary structure (DSSP, 8-state):
-------HHHHHHHHHHTT---GGGEEEEEEEE-HHHHHHHHHHHHH-SSHHHHHHHHTT-SSS--S---SSSSSS-S---SS--TTS--EEEEEEEETTTTEEEEEEE-HHHHHHHHTTTSS-HHHHHHHTTT-GGGTHHHHHHHHHHSSSS-TTS-HHHHHHHHSPPBPTT---TT--S--PBPPP---